Protein AF-A0A821JW38-F1 (afdb_monomer)

Nearest PDB structures (foldseek):
  6ljj-assembly1_A  TM=6.089E-01  e=8.474E-04  Sus scrofa
  3c3i-assembly2_B  TM=5.217E-01  e=2.765E-03  unclassified
  1f7q-assembly1_C  TM=6.799E-01  e=2.351E-02  Feline immunodeficiency virus
  1dun-assembly1_A  TM=6.092E-01  e=8.531E-03  Equine infectious anemia virus
  1f7r-assembly1_A  TM=5.919E-01  e=1.877E-02  Feline immunodeficiency virus

Mean predicted aligned error: 21.29 Å

pLDDT: mean 70.8, std 20.39, range [26.98, 95.06]

Foldseek 3Di:
DDDDDDPDDDPDPKDKWWKWAAAKDKAAEQDKDKGKIFTPDAWDQWWWWDFDVCCVPVVVKDFDTDIWTDHRRITIGIIGRNHNGIGIDHGGHGGTIIIDDPPPDPDPPPPPPDDDDDDDDDDDDPPDDDPQDDDDPVLLVVLCVVLVVDPDPVVSVVSSVVCSVVVVVVPPVDDPPPPPPPPPDDCPDPDDPPPDDPPDDDPVRVVVVVVVVVVCVVVVVDDDDDDPPDD

Radius of gyration: 31.87 Å; Cα contacts (8 Å, |Δi|>4): 254; chains: 1; bounding box: 82×89×58 Å

Solvent-accessible surface area (backbone atoms only — not comparable to full-atom values): 14843 Å² total; per-residue (Å²): 136,87,80,83,84,76,84,82,85,63,96,66,84,64,57,70,40,60,29,23,30,68,49,70,41,78,38,52,44,68,34,77,42,81,42,62,27,37,37,94,48,59,63,43,81,66,28,42,34,42,55,38,62,67,47,49,75,76,62,60,37,47,60,70,68,44,80,37,51,34,52,82,25,29,35,74,44,67,35,33,26,78,41,94,53,69,45,74,45,56,54,64,39,74,54,25,35,36,34,58,66,58,95,84,63,81,78,76,84,73,81,80,84,73,89,74,94,74,92,80,80,98,70,95,73,97,70,77,83,74,83,77,72,86,71,60,72,71,52,51,56,52,53,53,60,72,42,68,80,54,87,50,68,66,60,38,52,55,50,49,52,54,51,63,75,48,37,81,82,64,42,75,90,51,84,77,75,79,80,73,86,69,78,85,75,80,84,57,78,94,52,75,81,83,82,69,75,79,75,89,70,54,74,65,63,50,48,56,51,49,52,53,50,52,50,38,44,72,71,67,79,46,82,85,80,80,76,80,81,88,125

Secondary structure (DSSP, 8-state):
-PPP--------S--EEEEEESS-EEE-TT-EEEEEEEES-SEEEEEEEEE-HHHHHHS--B---EEEEEETTEEEEEEE--SSS-EEEPTT-EEEEEE---TT----------------------------PPPPHHHHHHHHHHHTT---HHHHHHHHHHHHHTGGGS-TTS--------------TTPPP--PPPP---HHHHHHHHHHHHHHHHTTS----------

Sequence (231 aa):
CGRIFIPYHKSIDSLTLDVKSINVIHIPPRESYTIQAKVELSSADTVYFSPVDRIQSEKSIVMSPSLLHINNYTTYLEVYNPHDHTYTLPMNTLLGRVTHIPYEMHSCLLFDTYRETLSLSPQHHIFNTIELKQTPSETSNTIDKLITHIKNVQEQQQLRLILQQHMKIFDISKITQANTHIQHTINTGDSLPISSRPYPRTIEQRRELQDEIQKMIQTTHVKIFTQKSDY

Structure (mmCIF, N/CA/C/O backbone):
data_AF-A0A821JW38-F1
#
_entry.id   AF-A0A821JW38-F1
#
loop_
_atom_site.group_PDB
_atom_site.id
_atom_site.type_symbol
_atom_site.label_atom_id
_atom_site.label_alt_id
_atom_site.label_comp_id
_atom_site.label_asym_id
_atom_site.label_entity_id
_atom_site.label_seq_id
_atom_site.pdbx_PDB_ins_code
_atom_site.Cartn_x
_atom_site.Cartn_y
_atom_site.Cartn_z
_atom_site.occupancy
_atom_site.B_iso_or_equiv
_atom_site.auth_seq_id
_atom_site.auth_comp_id
_atom_site.auth_asym_id
_atom_site.auth_atom_id
_atom_site.pdbx_PDB_model_num
ATOM 1 N N . CYS A 1 1 ? -10.533 -33.819 10.520 1.00 36.31 1 CYS A N 1
ATOM 2 C CA . CYS A 1 1 ? -9.278 -33.111 10.850 1.00 36.31 1 CYS A CA 1
ATOM 3 C C . CYS A 1 1 ? -9.573 -31.634 11.086 1.00 36.31 1 CYS A C 1
ATOM 5 O O . CYS A 1 1 ? -9.686 -30.888 10.122 1.00 36.31 1 CYS A O 1
ATOM 7 N N . GLY A 1 2 ? -9.784 -31.230 12.342 1.00 27.73 2 GLY A N 1
ATOM 8 C CA . GLY A 1 2 ? -10.052 -29.832 12.691 1.00 27.73 2 GLY A CA 1
ATOM 9 C C . GLY A 1 2 ? -8.757 -29.025 12.688 1.00 27.73 2 GLY A C 1
ATOM 10 O O . GLY A 1 2 ? -7.817 -29.379 13.395 1.00 27.73 2 GLY A O 1
ATOM 11 N N . ARG A 1 3 ? -8.687 -27.976 11.865 1.00 28.80 3 ARG A N 1
ATOM 12 C CA . ARG A 1 3 ? -7.587 -27.007 11.901 1.00 28.80 3 ARG A CA 1
ATOM 13 C C . ARG A 1 3 ? -7.921 -25.957 12.953 1.00 28.80 3 ARG A C 1
ATOM 15 O O . ARG A 1 3 ? -8.942 -25.285 12.859 1.00 28.80 3 ARG A O 1
ATOM 22 N N . ILE A 1 4 ? -7.072 -25.875 13.969 1.00 26.98 4 ILE A N 1
ATOM 23 C CA . ILE A 1 4 ? -7.152 -24.886 15.040 1.00 26.98 4 ILE A CA 1
ATOM 24 C C . ILE A 1 4 ? -6.769 -23.529 14.439 1.00 26.98 4 ILE A C 1
ATOM 26 O O . ILE A 1 4 ? -5.651 -23.361 13.956 1.00 26.98 4 ILE A O 1
ATOM 30 N N . PHE A 1 5 ? -7.700 -22.576 14.455 1.00 32.00 5 PHE A N 1
ATOM 31 C CA . PHE A 1 5 ? -7.397 -21.166 14.237 1.00 32.00 5 PHE A CA 1
ATOM 32 C C . PHE A 1 5 ? -6.791 -20.616 15.524 1.00 32.00 5 PHE A C 1
ATOM 34 O O . PHE A 1 5 ? -7.449 -20.595 16.562 1.00 32.00 5 PHE A O 1
ATOM 41 N N . ILE A 1 6 ? -5.531 -20.196 15.462 1.00 30.36 6 ILE A N 1
ATOM 42 C CA . ILE A 1 6 ? -4.906 -19.440 16.545 1.00 30.36 6 ILE A CA 1
ATOM 43 C C . ILE A 1 6 ? -5.151 -17.958 16.233 1.00 30.36 6 ILE A C 1
ATOM 45 O O . ILE A 1 6 ? -4.589 -17.467 15.252 1.00 30.36 6 ILE A O 1
ATOM 49 N N . PRO A 1 7 ? -5.970 -17.228 17.013 1.00 35.62 7 PRO A N 1
ATOM 50 C CA . PRO A 1 7 ? -6.034 -15.778 16.905 1.00 35.62 7 PRO A CA 1
ATOM 51 C C . PRO A 1 7 ? -4.698 -15.221 17.404 1.00 35.62 7 PRO A C 1
ATOM 53 O O . PRO A 1 7 ? -4.393 -15.253 18.597 1.00 35.62 7 PRO A O 1
ATOM 56 N N . TYR A 1 8 ? -3.848 -14.786 16.476 1.00 36.41 8 TYR A N 1
ATOM 57 C CA . TYR A 1 8 ? -2.532 -14.257 16.809 1.00 36.41 8 TYR A CA 1
ATOM 58 C C . TYR A 1 8 ? -2.670 -12.819 17.311 1.00 36.41 8 TYR A C 1
ATOM 60 O O . TYR A 1 8 ? -2.628 -11.866 16.541 1.00 36.41 8 TYR A O 1
ATOM 68 N N . HIS A 1 9 ? -2.843 -12.670 18.622 1.00 36.94 9 HIS A N 1
ATOM 69 C CA . HIS A 1 9 ? -2.737 -11.394 19.317 1.00 36.94 9 HIS A CA 1
ATOM 70 C C . HIS A 1 9 ? -1.309 -11.271 19.863 1.00 36.94 9 HIS A C 1
ATOM 72 O O . HIS A 1 9 ? -1.038 -11.566 21.025 1.00 36.94 9 HIS A O 1
ATOM 78 N N . LYS A 1 10 ? -0.361 -10.876 19.012 1.00 34.62 10 LYS A N 1
ATOM 79 C CA . LYS A 1 10 ? 0.872 -10.249 19.497 1.00 34.62 10 LYS A CA 1
ATOM 80 C C . LYS A 1 10 ? 0.853 -8.801 19.059 1.00 34.62 10 LYS A C 1
ATOM 82 O O . LYS A 1 10 ? 0.545 -8.510 17.909 1.00 34.62 10 LYS A O 1
ATOM 87 N N . SER A 1 11 ? 1.212 -7.924 19.984 1.00 40.31 11 SER A N 1
ATOM 88 C CA . SER A 1 11 ? 1.851 -6.649 19.685 1.00 40.31 11 SER A CA 1
ATOM 89 C C . SER A 1 11 ? 2.967 -6.905 18.665 1.00 40.31 11 SER A C 1
ATOM 91 O O . SER A 1 11 ? 4.037 -7.405 19.016 1.00 40.31 11 SER A O 1
ATOM 93 N N . ILE A 1 12 ? 2.662 -6.718 17.386 1.00 43.62 12 ILE A N 1
ATOM 94 C CA . ILE A 1 12 ? 3.594 -6.931 16.289 1.00 43.62 12 ILE A CA 1
ATOM 95 C C . ILE A 1 12 ? 4.167 -5.561 15.965 1.00 43.62 12 ILE A C 1
ATOM 97 O O . ILE A 1 12 ? 3.524 -4.738 15.315 1.00 43.62 12 ILE A O 1
ATOM 101 N N . ASP A 1 13 ? 5.403 -5.355 16.395 1.00 46.44 13 ASP A N 1
ATOM 102 C CA . ASP A 1 13 ? 6.325 -4.493 15.678 1.00 46.44 13 ASP A CA 1
ATOM 103 C C . ASP A 1 13 ? 6.435 -5.052 14.243 1.00 46.44 13 ASP A C 1
ATOM 105 O O . ASP A 1 13 ? 6.989 -6.127 14.017 1.00 46.44 13 ASP A O 1
ATOM 109 N N . SER A 1 14 ? 5.766 -4.390 13.294 1.00 57.75 14 SER A N 1
ATOM 110 C CA . SER A 1 14 ? 5.828 -4.572 11.831 1.00 57.75 14 SER A CA 1
ATOM 111 C C . SER A 1 14 ? 6.133 -5.995 11.306 1.00 57.75 14 SER A C 1
ATOM 113 O O . SER A 1 14 ? 7.272 -6.308 10.943 1.00 57.75 14 SER A O 1
ATOM 115 N N . LEU A 1 15 ? 5.116 -6.858 11.166 1.00 70.38 15 LEU A N 1
ATOM 116 C CA . LEU A 1 15 ? 5.265 -8.131 10.449 1.00 70.38 15 LEU A CA 1
ATOM 117 C C . LEU A 1 15 ? 5.570 -7.815 8.983 1.00 70.38 15 LEU A C 1
ATOM 119 O O . LEU A 1 15 ? 4.727 -7.261 8.275 1.00 70.38 15 LEU A O 1
ATOM 123 N N . THR A 1 16 ? 6.781 -8.163 8.557 1.00 82.44 16 THR A N 1
ATOM 124 C CA . THR A 1 16 ? 7.246 -8.012 7.180 1.00 82.44 16 THR A CA 1
ATOM 125 C C . THR A 1 16 ? 7.364 -9.398 6.559 1.00 82.44 16 THR A C 1
ATOM 127 O O . THR A 1 16 ? 8.120 -10.225 7.065 1.00 82.44 16 THR A O 1
ATOM 130 N N . LEU A 1 17 ? 6.620 -9.667 5.487 1.00 90.25 17 LEU A N 1
ATOM 131 C CA . LEU A 1 17 ? 6.609 -10.967 4.807 1.00 90.25 17 LEU A CA 1
ATOM 132 C C . LEU A 1 17 ? 7.088 -10.830 3.368 1.00 90.25 17 LEU A C 1
ATOM 134 O O . LEU A 1 17 ? 6.763 -9.862 2.685 1.00 90.25 17 LEU A O 1
ATOM 138 N N . ASP A 1 18 ? 7.827 -11.824 2.891 1.00 93.75 18 ASP A N 1
ATOM 139 C CA . ASP A 1 18 ? 8.319 -11.850 1.519 1.00 93.75 18 ASP A CA 1
ATOM 1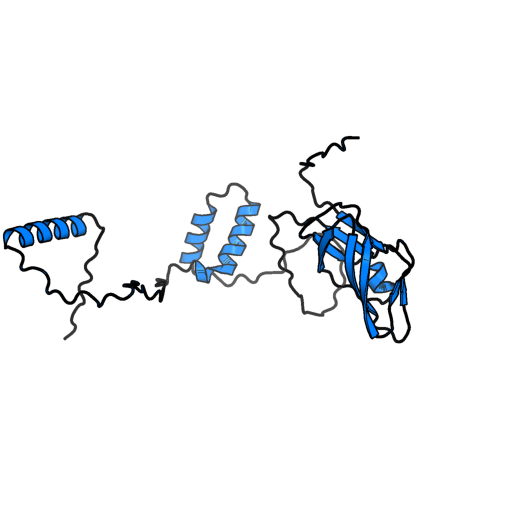40 C C . ASP A 1 18 ? 7.196 -12.147 0.514 1.00 93.75 18 ASP A C 1
ATOM 142 O O . ASP A 1 18 ? 6.335 -13.004 0.734 1.00 93.75 18 ASP A O 1
ATOM 146 N N . VAL A 1 19 ? 7.273 -11.489 -0.641 1.00 93.06 19 VAL A N 1
ATOM 147 C CA . VAL A 1 19 ? 6.418 -11.734 -1.805 1.00 93.06 19 VAL A CA 1
ATOM 148 C C . VAL A 1 19 ? 7.263 -12.319 -2.928 1.00 93.06 19 VAL A C 1
ATOM 150 O O . VAL A 1 19 ? 8.247 -11.707 -3.352 1.00 93.06 19 VAL A O 1
ATOM 153 N N . LYS A 1 20 ? 6.901 -13.508 -3.418 1.00 94.44 20 LYS A N 1
ATOM 154 C CA . LYS A 1 20 ? 7.702 -14.267 -4.397 1.00 94.44 20 LYS A CA 1
ATOM 155 C C . LYS A 1 20 ? 6.896 -14.633 -5.643 1.00 94.44 20 LYS A C 1
ATOM 157 O O . LYS A 1 20 ? 5.701 -14.902 -5.545 1.00 94.44 20 LYS A O 1
ATOM 162 N N . SER A 1 21 ? 7.538 -14.684 -6.810 1.00 92.75 21 SER A N 1
ATOM 163 C CA . SER A 1 21 ? 6.892 -15.154 -8.045 1.00 92.75 21 SER A CA 1
ATOM 164 C C . SER A 1 21 ? 6.520 -16.639 -7.955 1.00 92.75 21 SER A C 1
ATOM 166 O O . SER A 1 21 ? 7.302 -17.459 -7.471 1.00 92.75 21 SER A O 1
ATOM 168 N N . ILE A 1 22 ? 5.324 -16.992 -8.437 1.00 92.44 22 ILE A N 1
ATOM 169 C CA . ILE A 1 22 ? 4.839 -18.385 -8.435 1.00 92.44 22 ILE A CA 1
ATOM 170 C C . ILE A 1 22 ? 5.414 -19.174 -9.608 1.00 92.44 22 ILE A C 1
ATOM 172 O O . ILE A 1 22 ? 5.749 -20.341 -9.452 1.00 92.44 22 ILE A O 1
ATOM 176 N N . ASN A 1 23 ? 5.543 -18.534 -10.768 1.00 92.00 23 ASN A N 1
ATOM 177 C CA . ASN A 1 23 ? 5.972 -19.159 -12.013 1.00 92.00 23 ASN A CA 1
ATOM 178 C C . ASN A 1 23 ? 7.140 -18.385 -12.625 1.00 92.00 23 ASN A C 1
ATOM 180 O O . ASN A 1 23 ? 7.484 -17.288 -12.176 1.00 92.00 23 ASN A O 1
ATOM 184 N N . VAL A 1 24 ? 7.730 -18.959 -13.673 1.00 93.12 24 V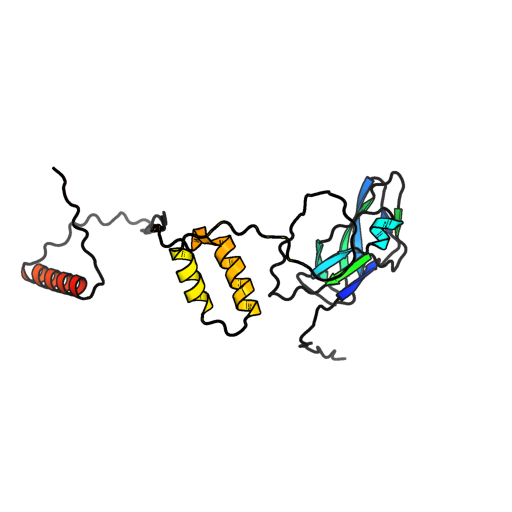AL A N 1
ATOM 185 C CA . VAL A 1 24 ? 8.556 -18.190 -14.606 1.00 93.12 24 VAL A CA 1
ATOM 186 C C . VAL A 1 24 ? 7.640 -17.227 -15.357 1.00 93.12 24 VAL A C 1
ATOM 188 O O . VAL A 1 24 ? 6.594 -17.636 -15.857 1.00 93.12 24 VAL A O 1
ATOM 191 N N . ILE A 1 25 ? 8.007 -15.949 -15.392 1.00 92.31 25 ILE A N 1
ATOM 192 C CA . ILE A 1 25 ? 7.183 -14.885 -15.971 1.00 92.31 25 ILE A CA 1
ATOM 193 C C . ILE A 1 25 ? 7.979 -14.199 -17.066 1.00 92.31 25 ILE A C 1
ATOM 195 O O . ILE A 1 25 ? 9.123 -13.804 -16.844 1.00 92.31 25 ILE A O 1
ATOM 199 N N . HIS A 1 26 ? 7.350 -14.022 -18.222 1.00 93.44 26 HIS A N 1
ATOM 200 C CA . HIS A 1 26 ? 7.902 -13.283 -19.348 1.00 93.44 26 HIS A CA 1
ATOM 201 C C . HIS A 1 26 ? 7.151 -11.962 -19.470 1.00 93.44 26 HIS A C 1
ATOM 203 O O . HIS A 1 26 ? 5.948 -11.957 -19.712 1.00 93.44 26 HIS A O 1
ATOM 209 N N . ILE A 1 27 ? 7.859 -10.855 -19.269 1.00 93.12 27 ILE A N 1
ATOM 210 C CA . ILE A 1 27 ? 7.309 -9.505 -19.335 1.00 93.12 27 ILE A CA 1
ATOM 211 C C . ILE A 1 27 ? 7.693 -8.922 -20.699 1.00 93.12 27 ILE A C 1
ATOM 213 O O . ILE A 1 27 ? 8.893 -8.739 -20.949 1.00 93.12 27 ILE A O 1
ATOM 217 N N . PRO A 1 28 ? 6.723 -8.660 -21.593 1.00 94.31 28 PRO A N 1
ATOM 218 C CA . PRO A 1 28 ? 6.997 -8.118 -22.920 1.00 94.31 28 PRO A CA 1
ATOM 219 C C . PRO A 1 28 ? 7.709 -6.758 -22.857 1.00 94.31 28 PRO A C 1
ATOM 221 O O . PRO A 1 28 ? 7.679 -6.089 -21.823 1.00 94.31 28 PRO A O 1
ATOM 224 N N . PRO A 1 29 ? 8.402 -6.347 -23.929 1.00 94.69 29 PRO A N 1
ATOM 225 C CA . PRO A 1 29 ? 9.061 -5.048 -23.980 1.00 94.69 29 PRO A CA 1
ATOM 226 C C . PRO A 1 29 ? 8.051 -3.897 -23.972 1.00 94.69 29 PRO A C 1
ATOM 228 O O . PRO A 1 29 ? 7.050 -3.956 -24.679 1.00 94.69 29 PRO A O 1
ATOM 231 N N . ARG A 1 30 ? 8.349 -2.828 -23.224 1.00 93.31 30 ARG A N 1
ATOM 232 C CA . ARG A 1 30 ? 7.535 -1.598 -23.119 1.00 93.31 30 ARG A CA 1
ATOM 233 C C . ARG A 1 30 ? 6.079 -1.813 -22.692 1.00 93.31 30 ARG A C 1
ATOM 235 O O . ARG A 1 30 ? 5.215 -1.005 -23.028 1.00 93.31 30 ARG A O 1
ATOM 242 N N . GLU A 1 31 ? 5.803 -2.869 -21.934 1.00 92.69 31 GLU A N 1
ATOM 243 C CA . GLU A 1 31 ? 4.452 -3.210 -21.483 1.00 92.69 31 GLU A CA 1
ATOM 244 C C . GLU A 1 31 ? 4.375 -3.410 -19.966 1.00 92.69 31 GLU A C 1
ATOM 246 O O . GLU A 1 31 ? 5.344 -3.812 -19.308 1.00 92.69 31 GLU A O 1
ATOM 251 N N . SER A 1 32 ? 3.189 -3.126 -19.420 1.00 92.38 32 SER A N 1
ATOM 252 C CA . SER A 1 32 ? 2.794 -3.526 -18.069 1.00 92.38 32 SER A CA 1
ATOM 253 C C . SER A 1 32 ? 2.258 -4.954 -18.082 1.00 92.38 32 SER A C 1
ATOM 255 O O . SER A 1 32 ? 1.498 -5.339 -18.969 1.00 92.38 32 SER A O 1
ATOM 257 N N . TYR A 1 33 ? 2.608 -5.732 -17.064 1.00 92.50 33 TYR A N 1
ATOM 258 C CA . TYR A 1 33 ? 2.173 -7.111 -16.899 1.00 92.50 33 TYR A CA 1
ATOM 259 C C . TYR A 1 33 ? 1.749 -7.381 -15.457 1.00 92.50 33 TYR A C 1
ATOM 261 O O . TYR A 1 33 ? 2.441 -7.010 -14.505 1.00 92.50 33 TYR A O 1
ATOM 269 N N . THR A 1 34 ? 0.615 -8.063 -15.288 1.00 94.25 34 THR A N 1
ATOM 270 C CA . THR A 1 34 ? 0.110 -8.455 -13.970 1.00 94.25 34 THR A CA 1
ATOM 271 C C . THR A 1 34 ? 0.675 -9.811 -13.561 1.00 94.25 34 THR A C 1
ATOM 273 O O . THR A 1 34 ? 0.433 -10.833 -14.199 1.00 94.25 34 THR A O 1
ATOM 276 N N . ILE A 1 35 ? 1.411 -9.829 -12.455 1.00 92.69 35 ILE A N 1
ATOM 277 C CA . ILE A 1 35 ? 2.055 -11.011 -11.897 1.00 92.69 35 ILE A CA 1
ATOM 278 C C . ILE A 1 35 ? 1.237 -11.547 -10.732 1.00 92.69 35 ILE A C 1
ATOM 280 O O . ILE A 1 35 ? 0.967 -10.823 -9.777 1.00 92.69 35 ILE A O 1
ATOM 284 N N . GLN A 1 36 ? 0.935 -12.844 -10.759 1.00 95.00 36 GLN A N 1
ATOM 285 C CA . GLN A 1 36 ? 0.470 -13.550 -9.572 1.00 95.00 36 GLN A CA 1
ATOM 286 C C . GLN A 1 36 ? 1.667 -13.942 -8.693 1.00 95.00 36 GLN A C 1
ATOM 288 O O . GLN A 1 36 ? 2.596 -14.628 -9.136 1.00 95.00 36 GLN A O 1
ATOM 293 N N . ALA A 1 37 ? 1.640 -13.513 -7.436 1.00 94.75 37 ALA A N 1
ATOM 294 C CA . ALA A 1 37 ? 2.704 -13.732 -6.472 1.00 94.75 37 ALA A CA 1
ATOM 295 C C . ALA A 1 37 ? 2.194 -14.445 -5.217 1.00 94.75 37 ALA A C 1
ATOM 297 O O . ALA A 1 37 ? 1.032 -14.316 -4.832 1.00 94.75 37 ALA A O 1
ATOM 298 N N . LYS A 1 38 ? 3.087 -15.205 -4.582 1.00 95.06 38 LYS A N 1
ATOM 299 C CA . LYS A 1 38 ? 2.841 -15.935 -3.340 1.00 95.06 38 LYS A CA 1
ATOM 300 C C . LYS A 1 38 ? 3.308 -15.119 -2.144 1.00 95.06 38 LYS A C 1
ATOM 302 O O . LYS A 1 38 ? 4.401 -14.551 -2.174 1.00 95.06 38 LYS A O 1
ATOM 307 N N . VAL A 1 39 ? 2.508 -15.147 -1.084 1.00 92.44 39 VAL A N 1
ATOM 308 C CA . VAL A 1 39 ? 2.797 -14.525 0.212 1.00 92.44 39 VAL A CA 1
ATOM 309 C C . VAL A 1 39 ? 2.552 -15.545 1.321 1.00 92.44 39 VAL A C 1
ATOM 311 O O . VAL A 1 39 ? 1.648 -16.370 1.229 1.00 92.44 39 VAL A O 1
ATOM 314 N N . GLU A 1 40 ? 3.331 -15.494 2.399 1.00 88.56 40 GLU A N 1
ATOM 315 C CA . GLU A 1 40 ? 3.163 -16.366 3.579 1.00 88.56 40 GLU A CA 1
ATOM 316 C C . GLU A 1 40 ? 2.008 -15.932 4.507 1.00 88.56 40 GLU A C 1
ATOM 318 O O . GLU A 1 40 ? 1.934 -16.338 5.664 1.00 88.56 40 GLU A O 1
ATOM 323 N N . LEU A 1 41 ? 1.078 -15.125 3.994 1.00 85.81 41 LEU A N 1
ATOM 324 C CA . LEU A 1 41 ? -0.107 -14.643 4.697 1.00 85.81 41 LEU A CA 1
ATOM 325 C C . LEU A 1 41 ? -1.357 -15.240 4.052 1.00 85.81 41 LEU A C 1
ATOM 327 O O . LEU A 1 41 ? -1.518 -15.140 2.841 1.00 85.81 41 LEU A O 1
ATOM 331 N N . SER A 1 42 ? -2.245 -15.852 4.838 1.00 82.56 42 SER A N 1
ATOM 332 C CA . SER A 1 42 ? -3.427 -16.538 4.293 1.00 82.56 42 SER A CA 1
ATOM 333 C C . SER A 1 42 ? -4.400 -15.583 3.609 1.00 82.56 42 SER A C 1
ATOM 335 O O . SER A 1 42 ? -4.890 -15.886 2.523 1.00 82.56 42 SER A O 1
ATOM 337 N N . SER A 1 43 ? -4.672 -14.444 4.242 1.00 82.38 43 SER A N 1
ATOM 338 C CA . SER A 1 43 ? -5.630 -13.444 3.776 1.00 82.38 43 SER A CA 1
ATOM 339 C C . SER A 1 43 ? -5.403 -12.112 4.489 1.00 82.38 43 SER A C 1
ATOM 341 O O . SER A 1 43 ? -5.155 -12.115 5.696 1.00 82.38 43 SER A O 1
ATOM 343 N N . ALA A 1 44 ? -5.523 -10.998 3.771 1.00 83.12 44 ALA A N 1
ATOM 344 C CA . ALA A 1 44 ? -5.541 -9.652 4.339 1.00 83.12 44 ALA A CA 1
ATOM 345 C C . ALA A 1 44 ? -6.190 -8.661 3.369 1.00 83.12 44 ALA A C 1
ATOM 347 O O . ALA A 1 44 ? -5.922 -8.712 2.168 1.00 83.12 44 ALA A O 1
ATOM 348 N N . ASP A 1 45 ? -6.999 -7.743 3.902 1.00 80.06 45 ASP A N 1
ATOM 349 C CA . ASP A 1 45 ? -7.752 -6.793 3.081 1.00 80.06 45 ASP A CA 1
ATOM 350 C C . ASP A 1 45 ? -6.854 -5.734 2.444 1.00 80.06 45 ASP A C 1
ATOM 352 O O . ASP A 1 45 ? -6.933 -5.524 1.234 1.00 80.06 45 ASP A O 1
ATOM 356 N N . THR A 1 46 ? -5.966 -5.139 3.245 1.00 83.38 46 THR A N 1
ATOM 357 C CA . THR A 1 46 ? -5.045 -4.085 2.816 1.00 83.38 46 THR A CA 1
ATOM 358 C C . THR A 1 46 ? -3.685 -4.293 3.471 1.00 83.38 46 THR A C 1
ATOM 360 O O . THR A 1 46 ? -3.555 -4.209 4.691 1.00 83.38 46 THR A O 1
ATOM 363 N N . VAL A 1 47 ? -2.653 -4.533 2.665 1.00 86.19 47 VAL A N 1
ATOM 364 C CA . VAL A 1 47 ? -1.251 -4.547 3.110 1.00 86.19 47 VAL A CA 1
ATOM 365 C C . VAL A 1 47 ? -0.413 -3.624 2.242 1.00 86.19 47 VAL A C 1
ATOM 367 O O . VAL A 1 47 ? -0.698 -3.459 1.058 1.00 86.19 47 VAL A O 1
ATOM 370 N N . TYR A 1 48 ? 0.635 -3.033 2.808 1.00 89.50 48 TYR A N 1
ATOM 371 C CA . TYR A 1 48 ? 1.564 -2.226 2.025 1.00 89.50 48 TYR A CA 1
ATOM 372 C C . TYR A 1 48 ? 2.645 -3.102 1.427 1.00 89.50 48 TYR A C 1
ATOM 374 O O . TYR A 1 48 ? 3.299 -3.853 2.143 1.00 89.50 48 TYR A O 1
ATOM 382 N N . PHE A 1 49 ? 2.850 -2.990 0.125 1.00 91.31 49 PHE A N 1
ATOM 383 C CA . PHE A 1 49 ? 3.912 -3.661 -0.596 1.00 91.31 49 PHE A CA 1
ATOM 384 C C . PHE A 1 49 ? 5.042 -2.696 -0.922 1.00 91.31 49 PHE A C 1
ATOM 386 O O . PHE A 1 49 ? 4.823 -1.633 -1.500 1.00 91.31 49 PHE A O 1
ATOM 393 N N . SER A 1 50 ? 6.263 -3.123 -0.611 1.00 91.12 50 SER A N 1
ATOM 394 C CA . SER A 1 50 ? 7.499 -2.465 -1.015 1.00 91.12 50 SER A CA 1
ATOM 395 C C . SER A 1 50 ? 8.302 -3.392 -1.932 1.00 91.12 50 SER A C 1
ATOM 397 O O . SER A 1 50 ? 8.678 -4.486 -1.496 1.00 91.12 50 SER A O 1
ATOM 399 N N . PRO A 1 51 ? 8.615 -2.982 -3.171 1.00 91.00 51 PRO A N 1
ATOM 400 C CA . PRO A 1 51 ? 9.522 -3.712 -4.053 1.00 91.00 51 PRO A CA 1
ATOM 401 C C . PRO A 1 51 ? 10.918 -3.882 -3.436 1.00 91.00 51 PRO A C 1
ATOM 403 O O . PRO A 1 51 ? 11.341 -3.065 -2.620 1.00 91.00 51 PRO A O 1
ATOM 406 N N . VAL A 1 52 ? 11.654 -4.926 -3.833 1.00 87.69 52 VAL A N 1
ATOM 407 C CA . VAL A 1 52 ? 13.072 -5.063 -3.452 1.00 87.69 52 VAL A CA 1
ATOM 408 C C . VAL A 1 52 ? 13.956 -4.246 -4.393 1.00 87.69 52 VAL A C 1
ATOM 410 O O . VAL A 1 52 ? 13.952 -4.480 -5.603 1.00 87.69 52 VAL A O 1
ATOM 413 N N . ASP A 1 53 ? 14.800 -3.383 -3.822 1.00 75.19 53 ASP A N 1
ATOM 414 C CA . ASP A 1 53 ? 15.704 -2.492 -4.565 1.00 75.19 53 ASP A CA 1
ATOM 415 C C . ASP A 1 53 ? 16.565 -3.226 -5.594 1.00 75.19 53 ASP A C 1
ATOM 417 O O . ASP A 1 53 ? 16.745 -2.738 -6.701 1.00 75.19 53 ASP A O 1
ATOM 421 N N . ARG A 1 54 ? 17.048 -4.438 -5.279 1.00 67.19 54 ARG A N 1
ATOM 422 C CA . ARG A 1 54 ? 17.878 -5.239 -6.200 1.00 67.19 54 ARG A CA 1
ATOM 423 C C . ARG A 1 54 ? 17.185 -5.545 -7.526 1.00 67.19 54 ARG A C 1
ATOM 425 O O . ARG A 1 54 ? 17.850 -5.672 -8.546 1.00 67.19 54 ARG A O 1
ATOM 432 N N . ILE A 1 55 ? 15.859 -5.683 -7.537 1.00 63.12 55 ILE A N 1
ATOM 433 C CA . ILE A 1 55 ? 15.128 -5.895 -8.791 1.00 63.12 55 ILE A CA 1
ATOM 434 C C . ILE A 1 55 ? 15.018 -4.592 -9.587 1.00 63.12 55 ILE A C 1
ATOM 436 O O . ILE A 1 55 ? 15.123 -4.607 -10.811 1.00 63.12 55 ILE A O 1
ATOM 440 N N . GLN A 1 56 ? 14.861 -3.462 -8.910 1.00 63.06 56 GLN A N 1
ATOM 441 C CA . GLN A 1 56 ? 14.760 -2.173 -9.584 1.00 63.06 56 GLN A CA 1
ATOM 442 C C . GLN A 1 56 ? 16.121 -1.685 -10.102 1.00 63.06 56 GLN A C 1
ATOM 444 O O . GLN A 1 56 ? 16.195 -1.139 -11.199 1.00 63.06 56 GLN A O 1
ATOM 449 N N . SER A 1 57 ? 17.204 -1.916 -9.353 1.00 59.91 57 SER A N 1
ATOM 450 C CA . SER A 1 57 ? 18.538 -1.394 -9.666 1.00 59.91 57 SER A CA 1
ATOM 451 C C . SER A 1 57 ? 19.363 -2.294 -10.588 1.00 59.91 57 SER A C 1
ATOM 453 O O . SER A 1 57 ? 20.055 -1.778 -11.461 1.00 59.91 57 SER A O 1
ATOM 455 N N . GLU A 1 58 ? 19.285 -3.623 -10.449 1.00 62.28 58 GLU A N 1
ATOM 456 C CA . GLU A 1 58 ? 20.071 -4.555 -11.280 1.00 62.28 58 GLU A CA 1
ATOM 457 C C . GLU A 1 58 ? 19.271 -5.115 -12.463 1.00 62.28 58 GLU A C 1
ATOM 459 O O . GLU A 1 58 ? 19.846 -5.469 -13.491 1.00 62.28 58 GLU A O 1
ATOM 464 N N . LYS A 1 59 ? 17.943 -5.223 -12.331 1.00 63.44 59 LYS A N 1
ATOM 465 C CA . LYS A 1 59 ? 17.092 -5.997 -13.255 1.00 63.44 59 LYS A CA 1
ATOM 466 C C . LYS A 1 59 ? 16.160 -5.152 -14.113 1.00 63.44 59 LYS A C 1
ATOM 468 O O . LYS A 1 59 ? 15.456 -5.699 -14.954 1.00 63.44 59 LYS A O 1
ATOM 473 N N . SER A 1 60 ? 16.221 -3.830 -13.958 1.00 75.25 60 SER A N 1
ATOM 474 C CA . SER A 1 60 ? 15.601 -2.842 -14.844 1.00 75.25 60 SER A CA 1
ATOM 475 C C . SER A 1 60 ? 14.091 -2.963 -15.074 1.00 75.25 60 SER A C 1
ATOM 477 O O . SER A 1 60 ? 13.571 -2.312 -15.970 1.00 75.25 60 SER A O 1
ATOM 479 N N . ILE A 1 61 ? 13.375 -3.769 -14.294 1.00 87.06 61 ILE A N 1
ATOM 480 C CA . ILE A 1 61 ? 11.913 -3.774 -14.293 1.00 87.06 61 ILE A CA 1
ATOM 481 C C . ILE A 1 61 ? 11.415 -2.843 -13.196 1.00 87.06 61 ILE A C 1
ATOM 483 O O . ILE A 1 61 ? 12.004 -2.745 -12.117 1.00 87.06 61 ILE A O 1
ATOM 487 N N . VAL A 1 62 ? 10.320 -2.152 -13.478 1.00 88.69 62 VAL A N 1
ATOM 488 C CA . VAL A 1 62 ? 9.746 -1.157 -12.580 1.00 88.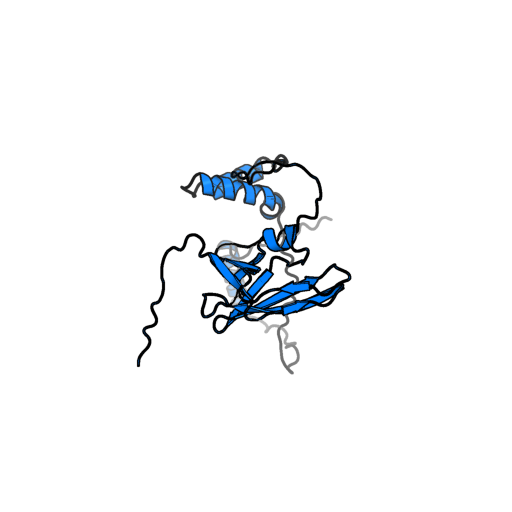69 62 VAL A CA 1
ATOM 489 C C . VAL A 1 62 ? 8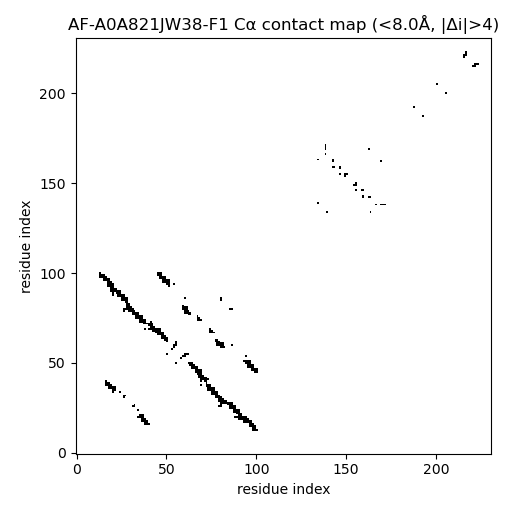.547 -1.769 -11.875 1.00 88.69 62 VAL A C 1
ATOM 491 O O . VAL A 1 62 ? 7.629 -2.288 -12.503 1.00 88.69 62 VAL A O 1
ATOM 494 N N . MET A 1 63 ? 8.564 -1.692 -10.551 1.00 90.06 63 MET A N 1
ATOM 495 C CA . MET A 1 63 ? 7.439 -2.034 -9.687 1.00 90.06 63 MET A CA 1
ATOM 496 C C . MET A 1 63 ? 7.214 -0.860 -8.755 1.00 90.06 63 MET A C 1
ATOM 498 O O . MET A 1 63 ? 8.179 -0.362 -8.177 1.00 90.06 63 MET A O 1
ATOM 502 N N . SER A 1 64 ? 5.973 -0.418 -8.602 1.00 85.94 64 SER A N 1
ATOM 503 C CA . SER A 1 64 ? 5.630 0.640 -7.659 1.00 85.94 64 SER A CA 1
ATOM 504 C C . SER A 1 64 ? 5.273 0.050 -6.291 1.00 85.94 64 SER A C 1
ATOM 506 O O . SER A 1 64 ? 4.651 -1.018 -6.206 1.00 85.94 64 SER A O 1
ATOM 508 N N . PRO A 1 65 ? 5.635 0.738 -5.195 1.00 88.88 65 PRO A N 1
ATOM 509 C CA . PRO A 1 65 ? 4.996 0.492 -3.915 1.00 88.88 65 PRO A CA 1
ATOM 510 C C . PRO A 1 65 ? 3.483 0.664 -4.049 1.00 88.88 65 PRO A C 1
ATOM 512 O O . PRO A 1 65 ? 3.009 1.586 -4.715 1.00 88.88 65 PRO A O 1
ATOM 515 N N . SER A 1 66 ? 2.723 -0.251 -3.462 1.00 88.81 66 SER A N 1
ATOM 516 C CA . SER A 1 66 ? 1.275 -0.325 -3.670 1.00 88.81 66 SER A CA 1
ATOM 517 C C . SER A 1 66 ? 0.567 -0.961 -2.481 1.00 88.81 66 SER A C 1
ATOM 519 O O . SER A 1 66 ? 1.175 -1.653 -1.667 1.00 88.81 66 SER A O 1
ATOM 521 N N . LEU A 1 67 ? -0.733 -0.699 -2.363 1.00 89.88 67 LEU A N 1
ATOM 522 C CA . LEU A 1 67 ? -1.595 -1.412 -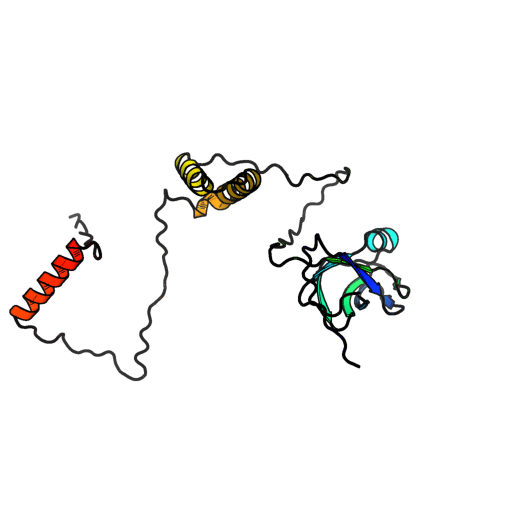1.428 1.00 89.88 67 LEU A CA 1
ATOM 523 C C . LEU A 1 67 ? -2.129 -2.665 -2.113 1.00 89.88 67 LEU A C 1
ATOM 525 O O . LEU A 1 67 ? -2.665 -2.584 -3.217 1.00 89.88 67 LEU A O 1
ATOM 529 N N . LEU A 1 68 ? -1.979 -3.811 -1.458 1.00 89.75 68 LEU A N 1
ATOM 530 C CA . LEU A 1 68 ? -2.371 -5.104 -2.001 1.00 89.75 68 LEU A CA 1
ATOM 531 C C . LEU A 1 68 ? -3.455 -5.758 -1.160 1.00 89.75 68 LEU A C 1
ATOM 533 O O . LEU A 1 68 ? -3.493 -5.616 0.063 1.00 89.75 68 LEU A O 1
ATOM 537 N N . HIS A 1 69 ? -4.269 -6.547 -1.849 1.00 89.69 69 HIS A N 1
ATOM 538 C CA . HIS A 1 69 ? -5.203 -7.480 -1.251 1.00 89.69 69 HIS A CA 1
ATOM 539 C C . HIS A 1 69 ? -4.630 -8.895 -1.349 1.00 89.69 69 HIS A C 1
ATOM 541 O O . HIS A 1 69 ? -4.264 -9.345 -2.438 1.00 89.69 69 HIS A O 1
ATOM 547 N N . ILE A 1 70 ? -4.562 -9.604 -0.223 1.00 89.38 70 ILE A N 1
ATOM 548 C CA . ILE A 1 70 ? -4.068 -10.981 -0.175 1.00 89.38 70 ILE A CA 1
ATOM 549 C C . ILE A 1 70 ? -5.247 -11.919 0.030 1.00 89.38 70 ILE A C 1
ATOM 551 O O . ILE A 1 70 ? -5.983 -11.803 1.008 1.00 89.38 70 ILE A O 1
ATOM 555 N N . ASN A 1 71 ? -5.366 -12.908 -0.850 1.00 90.56 71 ASN A N 1
ATOM 556 C CA . ASN A 1 71 ? -6.365 -13.960 -0.752 1.00 90.56 71 ASN A CA 1
ATOM 557 C C . ASN A 1 71 ? -5.725 -15.320 -1.047 1.00 90.56 71 ASN A C 1
ATOM 559 O O . ASN A 1 71 ? -5.001 -15.480 -2.032 1.00 90.56 71 ASN A O 1
ATOM 563 N N . ASN A 1 72 ? -5.987 -16.307 -0.191 1.00 92.06 72 ASN A N 1
ATOM 564 C CA . ASN A 1 72 ? -5.477 -17.672 -0.309 1.00 92.06 72 ASN A CA 1
ATOM 565 C C . ASN A 1 72 ? -3.960 -17.740 -0.557 1.00 92.06 72 ASN A C 1
ATOM 567 O O . ASN A 1 72 ? -3.509 -18.468 -1.440 1.00 92.06 72 ASN A O 1
ATOM 571 N N . TYR A 1 73 ? -3.166 -16.992 0.217 1.00 92.00 73 TYR A N 1
ATOM 572 C CA . TYR A 1 73 ? -1.699 -16.926 0.073 1.00 92.00 73 TYR A CA 1
ATOM 573 C C . TYR A 1 73 ? -1.204 -16.342 -1.259 1.00 92.00 73 TYR A C 1
ATOM 575 O O . TYR A 1 73 ? -0.031 -16.501 -1.608 1.00 92.00 73 TYR A O 1
ATOM 583 N N . THR A 1 74 ? -2.078 -15.663 -2.008 1.00 93.19 74 THR A N 1
ATOM 584 C CA . THR A 1 74 ? -1.759 -15.070 -3.310 1.00 93.19 74 THR A CA 1
ATOM 585 C C . THR A 1 74 ? -2.153 -13.600 -3.393 1.00 93.19 74 THR A C 1
ATOM 587 O O . THR A 1 74 ? -3.096 -13.156 -2.740 1.00 93.19 74 THR A O 1
ATOM 590 N N . THR A 1 75 ? -1.415 -12.851 -4.207 1.00 94.31 75 THR A N 1
ATOM 591 C CA . THR A 1 75 ? -1.687 -11.452 -4.554 1.00 94.31 75 THR A CA 1
ATOM 592 C C . THR A 1 75 ? -1.340 -11.205 -6.017 1.00 94.31 75 THR A C 1
ATOM 594 O O . THR A 1 75 ? -0.608 -11.988 -6.627 1.00 94.31 75 THR A O 1
ATOM 597 N N . TYR A 1 76 ? -1.832 -10.099 -6.566 1.00 94.38 76 TYR A N 1
ATOM 598 C CA . TYR A 1 76 ? -1.476 -9.624 -7.896 1.00 94.38 76 TYR A CA 1
ATOM 599 C C . TYR A 1 76 ? -0.642 -8.350 -7.796 1.00 94.38 76 TYR A C 1
ATOM 601 O O . TYR A 1 76 ? -0.894 -7.509 -6.937 1.00 94.38 76 TYR A O 1
ATOM 609 N N . LEU A 1 77 ? 0.370 -8.239 -8.648 1.00 93.31 77 LEU A N 1
ATOM 610 C CA . LEU A 1 77 ? 1.300 -7.115 -8.718 1.00 93.31 77 LEU A CA 1
ATOM 611 C C . LEU A 1 77 ? 1.366 -6.611 -10.152 1.00 93.31 77 LEU A C 1
ATOM 613 O O . LEU A 1 77 ? 1.410 -7.421 -11.075 1.00 93.31 77 LEU A O 1
ATOM 617 N N . GLU A 1 78 ? 1.433 -5.300 -10.344 1.00 93.19 78 GLU A N 1
ATOM 618 C CA . GLU A 1 78 ? 1.736 -4.721 -11.650 1.00 93.19 78 GLU A CA 1
ATOM 619 C C . GLU A 1 78 ? 3.239 -4.474 -11.778 1.00 93.19 78 GLU A C 1
ATOM 621 O O . GLU A 1 78 ? 3.880 -3.921 -10.880 1.00 93.19 78 GLU A O 1
ATOM 626 N N . VAL A 1 79 ? 3.802 -4.909 -12.901 1.00 92.56 79 VAL A N 1
ATOM 627 C CA . VAL A 1 79 ? 5.211 -4.715 -13.232 1.00 92.56 79 VAL A CA 1
ATOM 628 C C . VAL A 1 79 ? 5.310 -4.149 -14.631 1.00 92.56 79 VAL A C 1
ATOM 630 O O . VAL A 1 79 ? 4.679 -4.664 -15.546 1.00 92.56 79 VAL A O 1
ATOM 633 N N . TYR A 1 80 ? 6.140 -3.131 -14.807 1.00 92.69 80 TYR A N 1
ATOM 634 C CA . TYR A 1 80 ? 6.417 -2.535 -16.103 1.00 92.69 80 TYR A CA 1
ATOM 635 C C . TYR A 1 80 ? 7.832 -2.879 -16.561 1.00 92.69 80 TYR A C 1
ATOM 637 O O . TYR A 1 80 ? 8.796 -2.749 -15.799 1.00 92.69 80 TYR A O 1
ATOM 645 N N . ASN A 1 81 ? 7.964 -3.299 -17.817 1.00 93.19 81 ASN A N 1
ATOM 646 C CA . ASN A 1 81 ? 9.259 -3.497 -18.452 1.00 93.19 81 ASN A CA 1
ATOM 647 C C . ASN A 1 81 ? 9.593 -2.294 -19.353 1.00 93.19 81 ASN A C 1
ATOM 649 O O . ASN A 1 81 ? 9.033 -2.182 -20.441 1.00 93.19 81 ASN A O 1
ATOM 653 N N . PRO A 1 82 ? 10.518 -1.404 -18.950 1.00 90.69 82 PRO A N 1
ATOM 654 C CA . PRO A 1 82 ? 10.918 -0.251 -19.754 1.00 90.69 82 PRO A CA 1
ATOM 655 C C . PRO A 1 82 ? 11.793 -0.609 -20.963 1.00 90.69 82 PRO A C 1
ATOM 657 O O . PRO A 1 82 ? 12.088 0.275 -21.767 1.00 90.69 82 PRO A O 1
ATOM 660 N N . HIS A 1 83 ? 12.233 -1.861 -21.095 1.00 90.31 83 HIS A N 1
ATOM 661 C CA . HIS A 1 83 ? 13.212 -2.258 -22.102 1.00 90.31 83 HIS A CA 1
ATOM 662 C C . HIS A 1 83 ? 12.595 -2.675 -23.429 1.00 90.31 83 HIS A C 1
ATOM 664 O O . HIS A 1 83 ? 11.434 -3.061 -23.514 1.00 90.31 83 HIS A O 1
ATOM 670 N N . ASP A 1 84 ? 13.439 -2.679 -24.461 1.00 92.56 84 ASP A N 1
ATOM 671 C CA . ASP A 1 84 ? 13.099 -3.100 -25.827 1.00 92.56 84 ASP A CA 1
ATOM 672 C C . ASP A 1 84 ? 13.160 -4.623 -26.040 1.00 92.56 84 ASP A C 1
ATOM 674 O O . ASP A 1 84 ? 12.940 -5.114 -27.145 1.00 92.56 84 ASP A O 1
ATOM 678 N N . HIS A 1 85 ? 13.452 -5.393 -24.990 1.00 91.81 85 HIS A N 1
ATOM 679 C CA . HIS A 1 85 ? 13.474 -6.854 -25.023 1.00 91.81 85 HIS A CA 1
ATOM 680 C C . HIS A 1 85 ? 12.601 -7.450 -23.916 1.00 91.81 85 HIS A C 1
ATOM 682 O O . HIS A 1 85 ? 12.344 -6.821 -22.891 1.00 91.81 85 HIS A O 1
ATOM 688 N N . THR A 1 86 ? 12.150 -8.689 -24.127 1.00 92.31 86 THR A N 1
ATOM 689 C CA . THR A 1 86 ? 11.371 -9.426 -23.122 1.00 92.31 86 THR A CA 1
ATOM 690 C C . THR A 1 86 ? 12.240 -9.709 -21.903 1.00 92.31 86 THR A C 1
ATOM 692 O O . THR A 1 86 ? 13.326 -10.278 -22.029 1.00 92.31 86 THR A O 1
ATOM 695 N N . TYR A 1 87 ? 11.740 -9.363 -20.722 1.00 91.00 87 TYR A N 1
ATOM 696 C CA . TYR A 1 87 ? 12.403 -9.661 -19.462 1.00 91.00 87 TYR A CA 1
ATOM 697 C C . TYR A 1 87 ? 11.823 -10.935 -18.843 1.00 91.00 87 TYR A C 1
ATOM 699 O O . TYR A 1 87 ? 10.607 -11.091 -18.758 1.00 91.00 87 TYR A O 1
ATOM 707 N N . THR A 1 88 ? 12.680 -11.855 -18.394 1.00 91.19 88 THR A N 1
ATOM 708 C CA . THR A 1 88 ? 12.235 -13.113 -17.774 1.00 91.19 88 THR A CA 1
ATOM 709 C C . THR A 1 88 ? 12.549 -13.123 -16.283 1.00 91.19 88 THR A C 1
ATOM 711 O O . THR A 1 88 ? 13.710 -13.083 -15.880 1.00 91.19 88 THR A O 1
ATOM 714 N N . LEU A 1 89 ? 11.509 -13.218 -15.454 1.00 89.81 89 LEU A N 1
ATOM 715 C CA . LEU A 1 89 ? 11.626 -13.448 -14.017 1.00 89.81 89 LEU A CA 1
ATOM 716 C C . LEU A 1 89 ? 11.611 -14.954 -13.731 1.00 89.81 89 LEU A C 1
ATOM 718 O O . LEU A 1 89 ? 10.619 -15.616 -14.043 1.00 89.81 89 LEU A O 1
ATOM 722 N N . PRO A 1 90 ? 12.660 -15.509 -13.099 1.00 91.31 90 PRO A N 1
ATOM 723 C CA . PRO A 1 90 ? 12.644 -16.887 -12.627 1.00 91.31 90 PRO A CA 1
ATOM 724 C C . PRO A 1 90 ? 11.532 -17.138 -11.602 1.00 91.31 90 PRO A C 1
ATOM 726 O O . PRO A 1 90 ? 11.094 -16.227 -10.891 1.00 91.31 90 PRO A O 1
ATOM 729 N N . MET A 1 91 ? 11.129 -18.400 -11.470 1.00 92.62 91 MET A N 1
ATOM 730 C CA . MET A 1 91 ? 10.259 -18.856 -10.385 1.00 92.62 91 MET A CA 1
ATOM 731 C C . MET A 1 91 ? 10.902 -18.588 -9.013 1.00 92.62 91 MET A C 1
ATOM 733 O O . MET A 1 91 ? 12.124 -18.659 -8.876 1.00 92.62 91 MET A O 1
ATOM 737 N N . ASN A 1 92 ? 10.084 -18.311 -7.992 1.00 92.00 92 ASN A N 1
ATOM 738 C CA . ASN A 1 92 ? 10.513 -18.001 -6.622 1.00 92.00 92 ASN A CA 1
ATOM 739 C C . ASN A 1 92 ? 11.421 -16.765 -6.500 1.00 92.00 92 ASN A C 1
ATOM 741 O O . ASN A 1 92 ? 12.142 -16.612 -5.512 1.00 92.00 92 ASN A O 1
ATOM 745 N N . THR A 1 93 ? 11.377 -15.859 -7.476 1.00 91.38 93 THR A N 1
ATOM 746 C CA . THR A 1 93 ? 12.081 -14.580 -7.382 1.00 91.38 93 THR A CA 1
ATOM 747 C C . THR A 1 93 ? 11.421 -13.720 -6.310 1.00 91.38 93 THR A C 1
ATOM 749 O O . THR A 1 93 ? 10.207 -13.537 -6.332 1.00 91.38 93 THR A O 1
ATOM 752 N N . LEU A 1 94 ? 12.215 -13.182 -5.382 1.00 92.56 94 LEU A N 1
ATOM 753 C CA . LEU A 1 94 ? 11.757 -12.258 -4.343 1.00 92.56 94 LEU A CA 1
ATOM 754 C C . LEU A 1 94 ? 11.415 -10.894 -4.952 1.00 92.56 94 LEU A C 1
ATOM 756 O O . LEU A 1 94 ? 12.326 -10.129 -5.240 1.00 92.56 94 LEU A O 1
ATOM 760 N N . LEU A 1 95 ? 10.128 -10.595 -5.125 1.00 92.62 95 LEU A N 1
ATOM 761 C CA . LEU A 1 95 ? 9.627 -9.381 -5.782 1.00 92.62 95 LEU A CA 1
ATOM 762 C C . LEU A 1 95 ? 9.622 -8.166 -4.848 1.00 92.62 95 LEU A C 1
ATOM 764 O O . LEU A 1 95 ? 9.935 -7.049 -5.255 1.00 92.62 95 LEU A O 1
ATOM 768 N N . GLY A 1 96 ? 9.286 -8.394 -3.584 1.00 92.56 96 GLY A N 1
ATOM 769 C CA . GLY A 1 96 ? 9.144 -7.348 -2.583 1.00 92.56 96 GLY A CA 1
ATOM 770 C C . GLY A 1 96 ? 8.761 -7.922 -1.234 1.00 92.56 96 GLY A C 1
ATOM 771 O O . GLY A 1 96 ? 8.841 -9.132 -1.007 1.00 92.56 96 GLY A O 1
ATOM 772 N N . ARG A 1 97 ? 8.336 -7.039 -0.343 1.00 92.31 97 ARG A N 1
ATOM 773 C CA . ARG A 1 97 ? 7.876 -7.373 0.999 1.00 92.31 97 ARG A CA 1
ATOM 774 C C . ARG A 1 97 ? 6.544 -6.702 1.266 1.00 92.31 97 ARG A C 1
ATOM 776 O O . ARG A 1 97 ? 6.350 -5.561 0.857 1.00 92.31 97 ARG A O 1
ATOM 783 N N . VAL A 1 98 ? 5.656 -7.395 1.966 1.00 91.31 98 VAL A N 1
ATOM 784 C CA . VAL A 1 98 ? 4.439 -6.800 2.513 1.00 91.31 98 VAL A CA 1
ATOM 785 C C . VAL A 1 98 ? 4.618 -6.496 3.986 1.00 91.31 98 VAL A C 1
ATOM 787 O O . VAL A 1 98 ? 5.112 -7.334 4.738 1.00 91.31 98 VAL A O 1
ATOM 790 N N . THR A 1 99 ? 4.200 -5.307 4.393 1.00 87.00 99 THR A N 1
ATOM 791 C CA . THR A 1 99 ? 4.102 -4.907 5.791 1.00 87.00 99 THR A CA 1
ATOM 792 C C . THR A 1 99 ? 2.637 -4.749 6.165 1.00 87.00 99 THR A C 1
ATOM 794 O O . THR A 1 99 ? 1.838 -4.142 5.444 1.00 87.00 99 THR A O 1
ATOM 797 N N . HIS A 1 100 ? 2.266 -5.329 7.305 1.00 71.38 100 HIS A N 1
ATOM 798 C CA . HIS A 1 100 ? 0.960 -5.066 7.891 1.00 71.38 100 HIS A CA 1
ATOM 799 C C . HIS A 1 100 ? 0.958 -3.634 8.431 1.00 71.38 100 HIS A C 1
ATOM 801 O O . HIS A 1 100 ? 1.713 -3.330 9.356 1.00 71.38 100 HIS A O 1
ATOM 807 N N . ILE A 1 101 ? 0.128 -2.762 7.855 1.00 64.06 101 ILE A N 1
ATOM 808 C CA . ILE A 1 101 ? -0.105 -1.429 8.409 1.00 64.06 101 ILE A CA 1
ATOM 809 C C . ILE A 1 101 ? -1.123 -1.606 9.543 1.00 64.06 101 ILE A C 1
ATOM 811 O O . ILE A 1 101 ? -2.273 -1.946 9.258 1.00 64.06 101 ILE A O 1
ATOM 815 N N . PRO A 1 102 ? -0.751 -1.434 10.825 1.00 55.78 102 PRO A N 1
ATOM 816 C CA . PRO A 1 102 ? -1.754 -1.375 11.877 1.00 55.78 102 PRO A CA 1
ATOM 817 C C . PRO A 1 102 ? -2.693 -0.199 11.588 1.00 55.78 102 PRO A C 1
ATOM 819 O O . PRO A 1 102 ? -2.235 0.864 11.172 1.00 55.78 102 PRO A O 1
ATOM 822 N N . TYR A 1 103 ? -3.992 -0.388 11.831 1.00 50.53 103 TYR A N 1
ATOM 823 C CA . TYR A 1 103 ? -5.078 0.576 11.573 1.00 50.53 103 TYR A CA 1
ATOM 824 C C . TYR A 1 103 ? -4.868 1.986 12.177 1.00 50.53 103 TYR A C 1
ATOM 826 O O . TYR A 1 103 ? -5.643 2.894 11.893 1.00 50.53 103 TYR A O 1
ATOM 834 N N . GLU A 1 104 ? -3.818 2.187 12.974 1.00 47.78 104 GLU A N 1
ATOM 835 C CA . GLU A 1 104 ? -3.436 3.453 13.603 1.00 47.78 104 GLU A CA 1
ATOM 836 C C . GLU A 1 104 ? -2.397 4.265 12.800 1.00 47.78 104 GLU A C 1
ATOM 838 O O . GLU A 1 104 ? -2.153 5.427 13.116 1.00 47.78 104 GLU A O 1
ATOM 843 N N . MET A 1 105 ? -1.802 3.711 11.733 1.00 40.69 105 MET A N 1
ATOM 844 C CA . MET A 1 105 ? -0.948 4.479 10.819 1.00 40.69 105 MET A CA 1
ATOM 845 C C . MET A 1 105 ? -1.762 5.011 9.639 1.00 40.69 105 MET A C 1
ATOM 847 O O . MET A 1 105 ? -2.020 4.311 8.660 1.00 40.69 105 MET A O 1
ATOM 851 N N . HIS A 1 106 ? -2.105 6.295 9.692 1.00 39.62 106 HIS A N 1
ATOM 852 C CA . HIS A 1 106 ? -2.497 7.047 8.506 1.00 39.62 106 HIS A CA 1
ATOM 853 C C . HIS A 1 106 ? -1.295 7.119 7.550 1.00 39.62 106 HIS A C 1
ATOM 855 O O . HIS A 1 106 ? -0.394 7.938 7.725 1.00 39.62 106 HIS A O 1
ATOM 861 N N . SER A 1 107 ? -1.244 6.236 6.550 1.00 40.53 107 SER A N 1
ATOM 862 C CA . SER A 1 107 ? -0.233 6.305 5.498 1.00 40.53 107 SER A CA 1
ATOM 863 C C . SER A 1 107 ? -0.547 7.487 4.579 1.00 40.53 107 SER A C 1
ATOM 865 O O . SER A 1 107 ? -1.341 7.374 3.643 1.00 40.53 107 SER A O 1
ATOM 867 N N . CYS A 1 108 ? 0.073 8.635 4.826 1.00 37.84 108 CYS A N 1
ATOM 868 C CA . CYS A 1 108 ? 0.192 9.659 3.800 1.00 37.84 108 CYS A CA 1
ATOM 869 C C . CYS A 1 108 ? 1.188 9.131 2.762 1.00 37.84 108 CYS A C 1
ATOM 871 O O . CYS A 1 108 ? 2.396 9.192 2.982 1.00 37.84 108 CYS A O 1
ATOM 873 N N . LEU A 1 109 ? 0.697 8.576 1.649 1.00 37.66 109 LEU A N 1
ATOM 874 C CA . LEU A 1 109 ? 1.519 8.383 0.454 1.00 37.66 109 LEU A CA 1
ATOM 875 C C . LEU A 1 109 ? 1.871 9.781 -0.070 1.00 37.66 109 LEU A C 1
ATOM 877 O O . LEU A 1 109 ? 1.141 10.367 -0.867 1.00 37.66 109 LEU A O 1
ATOM 881 N N . LEU A 1 110 ? 2.946 10.361 0.459 1.00 37.16 110 LEU A N 1
ATOM 882 C CA . LEU A 1 110 ? 3.526 11.579 -0.081 1.00 37.16 110 LEU A CA 1
ATOM 883 C C . LEU A 1 110 ? 4.277 11.186 -1.351 1.00 37.16 110 LEU A C 1
ATOM 885 O O . LEU A 1 110 ? 5.309 10.521 -1.306 1.00 37.16 110 LEU A O 1
ATOM 889 N N . PHE A 1 111 ? 3.718 11.559 -2.499 1.00 33.97 111 PHE A N 1
ATOM 890 C CA . PHE A 1 111 ? 4.452 11.555 -3.755 1.00 33.97 111 PHE A CA 1
ATOM 891 C C . PHE A 1 111 ? 5.467 12.701 -3.693 1.00 33.97 111 PHE A C 1
ATOM 893 O O . PHE A 1 111 ? 5.144 13.836 -4.037 1.00 33.97 111 PHE A O 1
ATOM 900 N N . ASP A 1 112 ? 6.679 12.422 -3.216 1.00 36.03 112 ASP A N 1
ATOM 901 C CA . ASP A 1 112 ? 7.780 13.381 -3.296 1.00 36.03 112 ASP A CA 1
ATOM 902 C C . ASP A 1 112 ? 8.185 13.551 -4.766 1.00 36.03 112 ASP A C 1
ATOM 904 O O . ASP A 1 112 ? 8.901 12.741 -5.352 1.00 36.03 112 ASP A O 1
ATOM 908 N N . THR A 1 113 ? 7.709 14.629 -5.389 1.00 32.28 113 THR A N 1
ATOM 909 C CA . THR A 1 113 ? 8.068 15.026 -6.759 1.00 32.28 113 THR A CA 1
ATOM 910 C C . THR A 1 113 ? 9.383 15.804 -6.854 1.00 32.28 113 THR A C 1
ATOM 912 O O . THR A 1 113 ? 9.655 16.412 -7.887 1.00 32.28 113 THR A O 1
ATOM 915 N N . TYR A 1 114 ? 10.237 15.786 -5.829 1.00 35.84 114 TYR A N 1
ATOM 916 C CA . TYR A 1 114 ? 11.504 16.516 -5.863 1.00 35.84 114 TYR A CA 1
ATOM 917 C C . TYR A 1 114 ? 12.693 15.579 -6.066 1.00 35.84 114 TYR A C 1
ATOM 919 O O . TYR A 1 114 ? 13.220 14.961 -5.146 1.00 35.84 114 TYR A O 1
ATOM 927 N N . ARG A 1 115 ? 13.139 15.514 -7.326 1.00 40.72 115 ARG A N 1
ATOM 928 C CA . ARG A 1 115 ? 14.522 15.178 -7.657 1.00 40.72 115 ARG A CA 1
ATOM 929 C C . ARG A 1 115 ? 15.415 16.278 -7.098 1.00 40.72 115 ARG A C 1
ATOM 931 O O . ARG A 1 115 ? 15.419 17.363 -7.657 1.00 40.72 115 ARG A O 1
ATOM 938 N N . GLU A 1 116 ? 16.223 15.966 -6.097 1.00 35.75 116 GLU A N 1
ATOM 939 C CA . GLU A 1 116 ? 17.576 16.508 -6.021 1.00 35.75 116 GLU A CA 1
ATOM 940 C C . GLU A 1 116 ? 18.471 15.583 -5.195 1.00 35.75 116 GLU A C 1
ATOM 942 O O . GLU A 1 116 ? 18.142 15.102 -4.115 1.00 35.75 116 GLU A O 1
ATOM 947 N N . THR A 1 117 ? 19.590 15.250 -5.817 1.00 42.44 117 THR A N 1
ATOM 948 C CA . THR A 1 117 ? 20.608 14.302 -5.395 1.00 42.44 117 THR A CA 1
ATOM 949 C C . THR A 1 117 ? 21.371 14.810 -4.183 1.00 42.44 117 THR A C 1
ATOM 951 O O . THR A 1 117 ? 22.186 15.710 -4.345 1.00 42.44 117 THR A O 1
ATOM 954 N N . LEU A 1 118 ? 21.233 14.168 -3.025 1.00 33.72 118 LEU A N 1
ATOM 955 C CA . LEU A 1 118 ? 22.281 14.166 -2.005 1.00 33.72 118 LEU A CA 1
ATOM 956 C C . LEU A 1 118 ? 22.299 12.806 -1.301 1.00 33.72 118 LEU A C 1
ATOM 958 O O . LEU A 1 118 ? 21.354 12.404 -0.630 1.00 33.72 118 LEU A O 1
ATOM 962 N N . SER A 1 119 ? 23.401 12.084 -1.498 1.00 43.25 119 SER A N 1
ATOM 963 C CA . SER A 1 119 ? 23.783 10.924 -0.699 1.00 43.25 119 SER A CA 1
ATOM 964 C C . SER A 1 119 ? 23.798 11.292 0.780 1.00 43.25 119 SER A C 1
ATOM 966 O O . SER A 1 119 ? 24.363 12.339 1.084 1.00 43.25 119 SER A O 1
ATOM 968 N N . LEU A 1 120 ? 23.287 10.429 1.665 1.00 31.27 120 LEU A N 1
ATOM 969 C CA . LEU A 1 120 ? 23.821 10.161 3.009 1.00 31.27 120 LEU A CA 1
ATOM 970 C C . LEU A 1 120 ? 23.039 9.014 3.690 1.00 31.27 120 LEU A C 1
ATOM 972 O O . LEU A 1 120 ? 21.913 8.685 3.342 1.00 31.27 120 LEU A O 1
ATOM 976 N N . SER A 1 121 ? 23.740 8.373 4.616 1.00 32.25 121 SER A N 1
ATOM 977 C CA . SER A 1 121 ? 23.529 7.114 5.344 1.00 32.25 121 SER A CA 1
ATOM 978 C C . SER A 1 121 ? 22.190 6.894 6.084 1.00 32.25 121 SER A C 1
ATOM 980 O O . SER A 1 121 ? 21.511 7.855 6.437 1.00 32.25 121 SER A O 1
ATOM 982 N N . PRO A 1 122 ? 21.850 5.630 6.432 1.00 41.97 122 PRO A N 1
ATOM 983 C CA . PRO A 1 122 ? 20.561 5.268 7.014 1.00 41.97 122 PRO A CA 1
ATOM 984 C C . PRO A 1 122 ? 20.562 5.409 8.540 1.00 41.97 122 PRO A C 1
ATOM 986 O O . PRO A 1 122 ? 20.811 4.425 9.227 1.00 41.97 122 PRO A O 1
ATOM 989 N N . GLN A 1 123 ? 20.268 6.594 9.086 1.00 33.59 123 GLN A N 1
ATOM 990 C CA . GLN A 1 123 ? 19.871 6.737 10.496 1.00 33.59 123 GLN A CA 1
ATOM 991 C C . GLN A 1 123 ? 18.838 7.863 10.679 1.00 33.59 123 GLN A C 1
ATOM 993 O O . GLN A 1 123 ? 19.034 8.992 10.247 1.00 33.59 123 GLN A O 1
ATOM 998 N N . HIS A 1 124 ? 17.721 7.486 11.307 1.00 37.12 124 HIS A N 1
ATOM 999 C CA . HIS A 1 124 ? 16.620 8.282 11.855 1.00 37.12 124 HIS A CA 1
ATOM 1000 C C . HIS A 1 124 ? 16.787 9.809 11.924 1.00 37.12 124 HIS A C 1
ATOM 1002 O O . HIS A 1 124 ? 17.191 10.313 12.961 1.00 37.12 124 HIS A O 1
ATOM 1008 N N . HIS A 1 125 ? 16.307 10.551 10.923 1.00 32.53 125 HIS A N 1
ATOM 1009 C CA . HIS A 1 125 ? 15.889 11.946 11.116 1.00 32.53 125 HIS A CA 1
ATOM 1010 C C . HIS A 1 125 ? 14.740 12.306 10.162 1.00 32.53 125 HIS A C 1
ATOM 1012 O O . HIS A 1 125 ? 14.945 12.910 9.117 1.00 32.53 125 HIS A O 1
ATOM 1018 N N . ILE A 1 126 ? 13.502 11.967 10.540 1.00 38.09 126 ILE A N 1
ATOM 1019 C CA . ILE A 1 126 ? 12.316 12.670 10.024 1.00 38.09 126 ILE A CA 1
ATOM 1020 C C . ILE A 1 126 ? 12.141 13.920 10.892 1.00 38.09 126 ILE A C 1
ATOM 1022 O O . ILE A 1 126 ? 11.318 13.955 11.796 1.00 38.09 126 ILE A O 1
ATOM 1026 N N . PHE A 1 127 ? 12.978 14.923 10.661 1.00 35.44 127 PHE A N 1
ATOM 1027 C CA . PHE A 1 127 ? 12.725 16.301 11.079 1.00 35.44 127 PHE A CA 1
ATOM 1028 C C . PHE A 1 127 ? 13.322 17.203 10.005 1.00 35.44 127 PHE A C 1
ATOM 1030 O O . PHE A 1 127 ? 14.330 17.871 10.218 1.00 35.44 127 PHE A O 1
ATOM 1037 N N . ASN A 1 128 ? 12.712 17.194 8.818 1.00 35.53 128 ASN A N 1
ATOM 1038 C CA . ASN A 1 128 ? 12.953 18.274 7.876 1.00 35.53 128 ASN A CA 1
ATOM 1039 C C . ASN A 1 128 ? 12.292 19.529 8.446 1.00 35.53 128 ASN A C 1
ATOM 1041 O O . ASN A 1 128 ? 11.095 19.548 8.728 1.00 35.53 128 ASN A O 1
ATOM 1045 N N . THR A 1 129 ? 13.135 20.528 8.676 1.00 41.94 129 THR A N 1
ATOM 1046 C CA . THR A 1 129 ? 12.875 21.875 9.175 1.00 41.94 129 THR A CA 1
ATOM 1047 C C . THR A 1 129 ? 11.517 22.417 8.723 1.00 41.94 129 THR A C 1
ATOM 1049 O O . THR A 1 129 ? 11.369 22.916 7.611 1.00 41.94 129 THR A O 1
ATOM 1052 N N . ILE A 1 130 ? 10.515 22.337 9.599 1.00 46.72 130 ILE A N 1
ATOM 1053 C CA . ILE A 1 130 ? 9.265 23.081 9.440 1.00 46.72 130 ILE A CA 1
ATOM 1054 C C . ILE A 1 130 ? 9.583 24.509 9.875 1.00 46.72 130 ILE A C 1
ATOM 1056 O O . ILE A 1 130 ? 9.804 24.763 11.060 1.00 46.72 130 ILE A O 1
ATOM 1060 N N . GLU A 1 131 ? 9.646 25.445 8.930 1.00 43.25 131 GLU A N 1
ATOM 1061 C CA . GLU A 1 131 ? 9.711 26.866 9.264 1.00 43.25 131 GLU A CA 1
ATOM 1062 C C . GLU A 1 131 ? 8.465 27.248 10.075 1.00 43.25 131 GLU A C 1
ATOM 1064 O O . GLU A 1 131 ? 7.356 27.368 9.543 1.00 43.25 131 GLU A O 1
ATOM 1069 N N . LEU A 1 132 ? 8.643 27.430 11.388 1.00 45.84 132 LEU A N 1
ATOM 1070 C CA . LEU A 1 132 ? 7.617 27.981 12.265 1.00 45.84 132 LEU A CA 1
ATOM 1071 C C . LEU A 1 132 ? 7.316 29.417 11.821 1.00 45.84 132 LEU A C 1
ATOM 1073 O O . LEU A 1 132 ? 8.027 30.362 12.169 1.00 45.84 132 LEU A O 1
ATOM 1077 N N . LYS A 1 133 ? 6.219 29.605 11.084 1.00 51.72 133 LYS A N 1
ATOM 1078 C CA . LYS A 1 133 ? 5.609 30.930 10.949 1.00 51.72 133 LYS A CA 1
ATOM 1079 C C . LYS A 1 133 ? 5.152 31.376 12.335 1.00 51.72 133 LYS A C 1
ATOM 1081 O O . LYS A 1 133 ? 4.432 30.647 13.014 1.00 51.72 133 LYS A O 1
ATOM 1086 N N . GLN A 1 134 ? 5.602 32.558 12.751 1.00 50.59 134 GLN A N 1
ATOM 1087 C CA . GLN A 1 134 ? 5.287 33.144 14.052 1.00 50.59 134 GLN A CA 1
ATOM 1088 C C . GLN A 1 134 ? 3.770 33.129 14.286 1.00 50.59 134 GLN A C 1
ATOM 1090 O O . GLN A 1 134 ? 2.999 33.713 13.524 1.00 50.59 134 GLN A O 1
ATOM 1095 N N . THR A 1 135 ? 3.344 32.419 15.328 1.00 51.94 135 THR A N 1
ATOM 1096 C CA . THR A 1 135 ? 1.939 32.309 15.722 1.00 51.94 135 THR A CA 1
ATOM 1097 C C . THR A 1 135 ? 1.481 33.599 16.413 1.00 51.94 135 THR A C 1
ATOM 1099 O O . THR A 1 135 ? 2.219 34.116 17.256 1.00 51.94 135 THR A O 1
ATOM 1102 N N . PRO A 1 136 ? 0.260 34.098 16.157 1.00 61.72 136 PRO A N 1
ATOM 1103 C CA . PRO A 1 136 ? -0.374 35.114 16.990 1.00 61.72 136 PRO A CA 1
ATOM 1104 C C . PRO A 1 136 ? -0.436 34.643 18.452 1.00 61.72 136 PRO A C 1
ATOM 1106 O O . PRO A 1 136 ? -0.895 33.531 18.729 1.00 61.72 136 PRO A O 1
ATOM 1109 N N . SER A 1 137 ? 0.013 35.495 19.380 1.00 60.38 137 SER A N 1
ATOM 1110 C CA . SER A 1 137 ? 0.165 35.207 20.823 1.00 60.38 137 SER A CA 1
ATOM 1111 C C . SER A 1 137 ? -1.058 34.517 21.459 1.00 60.38 137 SER A C 1
ATOM 1113 O O . SER A 1 137 ? -0.926 33.598 22.267 1.00 60.38 137 SER A O 1
ATOM 1115 N N . GLU A 1 138 ? -2.268 34.882 21.032 1.00 64.31 138 GLU A N 1
ATOM 1116 C CA . GLU A 1 138 ? -3.524 34.353 21.582 1.00 64.31 138 GLU A CA 1
ATOM 1117 C C . GLU A 1 138 ? -3.790 32.883 21.211 1.00 64.31 138 GLU A C 1
ATOM 1119 O O . GLU A 1 138 ? -4.269 32.099 22.036 1.00 64.31 138 GLU A O 1
ATOM 1124 N N . THR A 1 139 ? -3.424 32.476 19.992 1.00 67.50 139 THR A N 1
ATOM 1125 C CA . THR A 1 139 ? -3.577 31.082 19.537 1.00 67.50 139 THR A CA 1
ATOM 1126 C C . THR A 1 139 ? -2.575 30.150 20.209 1.00 67.50 139 THR A C 1
ATOM 1128 O O . THR A 1 139 ? -2.948 29.038 20.578 1.00 67.50 139 THR A O 1
ATOM 1131 N N . SER A 1 140 ? -1.345 30.615 20.475 1.00 72.38 140 SER A N 1
ATOM 1132 C CA . SER A 1 140 ? -0.348 29.820 21.207 1.00 72.38 140 SER A CA 1
ATOM 1133 C C . SER A 1 140 ? -0.833 29.480 22.613 1.00 72.38 140 SER A C 1
ATOM 1135 O O . SER A 1 140 ? -0.770 28.322 23.005 1.00 72.38 140 SER A O 1
ATOM 1137 N N . ASN A 1 141 ? -1.410 30.444 23.337 1.00 76.06 141 ASN A N 1
ATOM 1138 C CA . ASN A 1 141 ? -1.936 30.206 24.685 1.00 76.06 141 ASN A CA 1
ATOM 1139 C C . ASN A 1 141 ? -3.079 29.179 24.700 1.00 76.06 141 ASN A C 1
ATOM 1141 O O . ASN A 1 141 ? -3.220 28.408 25.649 1.00 76.06 141 ASN A O 1
ATOM 1145 N N . THR A 1 142 ? -3.910 29.167 23.656 1.00 76.25 142 THR A N 1
ATOM 1146 C CA . THR A 1 142 ? -4.986 28.178 23.506 1.00 76.25 142 THR A CA 1
ATOM 1147 C C . THR A 1 142 ? -4.418 26.794 23.205 1.00 76.25 142 THR A C 1
ATOM 1149 O O . THR A 1 142 ? -4.822 25.821 23.835 1.00 76.25 142 THR A O 1
ATOM 1152 N N . ILE A 1 143 ? -3.439 26.709 22.302 1.00 79.69 143 ILE A N 1
ATOM 1153 C CA . ILE A 1 143 ? -2.728 25.464 21.992 1.00 79.69 143 ILE A CA 1
ATOM 1154 C C . ILE A 1 143 ? -2.043 24.919 23.252 1.00 79.69 143 ILE A C 1
ATOM 1156 O O . ILE A 1 143 ? -2.208 23.748 23.578 1.00 79.69 143 ILE A O 1
ATOM 1160 N N . ASP A 1 144 ? -1.356 25.769 24.015 1.00 81.56 144 ASP A N 1
ATOM 1161 C CA . ASP A 1 144 ? -0.697 25.371 25.258 1.00 81.56 144 ASP A CA 1
ATOM 1162 C C . ASP A 1 144 ? -1.715 24.814 26.270 1.00 81.56 144 ASP A C 1
ATOM 1164 O O . ASP A 1 144 ? -1.489 23.739 26.827 1.00 81.56 144 ASP A O 1
ATOM 1168 N N . LYS A 1 145 ? -2.887 25.455 26.428 1.00 82.25 145 LYS A N 1
ATOM 1169 C CA . LYS A 1 145 ? -4.003 24.940 27.251 1.00 82.25 145 LYS A CA 1
ATOM 1170 C C . LYS A 1 145 ? -4.481 23.557 26.805 1.00 82.25 145 LYS A C 1
ATOM 1172 O O . LYS A 1 145 ? -4.638 22.686 27.656 1.00 82.25 145 LYS A O 1
ATOM 1177 N N . LEU A 1 146 ? -4.674 23.336 25.504 1.00 79.50 146 LEU A N 1
ATOM 1178 C CA . LEU A 1 146 ? -5.131 22.048 24.964 1.00 79.50 146 LEU A CA 1
ATOM 1179 C C . LEU A 1 146 ? -4.143 20.908 25.239 1.00 79.50 146 LEU A C 1
ATOM 1181 O O . LEU A 1 146 ? -4.560 19.771 25.449 1.00 79.50 146 LEU A O 1
ATOM 1185 N N . ILE A 1 147 ? -2.845 21.209 25.269 1.00 85.81 147 ILE A N 1
ATOM 1186 C CA . ILE A 1 147 ? -1.804 20.189 25.420 1.00 85.81 147 ILE A CA 1
ATOM 1187 C C . ILE A 1 147 ? -1.423 19.965 26.895 1.00 85.81 147 ILE A C 1
ATOM 1189 O O . ILE A 1 147 ? -0.824 18.943 27.222 1.00 85.81 147 ILE A O 1
ATOM 1193 N N . THR A 1 148 ? -1.803 20.860 27.818 1.00 86.31 148 THR A N 1
ATOM 1194 C CA . THR A 1 148 ? -1.473 20.726 29.257 1.00 86.31 148 THR A CA 1
ATOM 1195 C C . THR A 1 148 ? -1.926 19.417 29.909 1.00 86.31 148 THR A C 1
ATOM 1197 O O . THR A 1 148 ? -1.368 19.016 30.927 1.00 86.31 148 THR A O 1
ATOM 1200 N N . HIS A 1 149 ? -2.914 18.731 29.334 1.00 82.88 149 HIS A N 1
ATOM 1201 C CA . HIS A 1 149 ? -3.458 17.487 29.876 1.00 82.88 149 HIS A CA 1
ATOM 1202 C C . HIS A 1 149 ? -2.684 16.226 29.455 1.00 82.88 149 HIS A C 1
ATOM 1204 O O . HIS A 1 149 ? -2.963 15.140 29.969 1.00 82.88 149 HIS A O 1
ATOM 1210 N N . ILE A 1 150 ? -1.711 16.346 28.545 1.00 82.69 150 ILE A N 1
ATOM 1211 C CA . ILE A 1 150 ? -0.921 15.217 28.045 1.00 82.69 150 ILE A CA 1
ATOM 1212 C C . ILE A 1 150 ? 0.304 15.008 28.938 1.00 82.69 150 ILE A C 1
ATOM 1214 O O . ILE A 1 150 ? 1.110 15.912 29.135 1.00 82.69 150 ILE A O 1
ATOM 1218 N N . LYS A 1 151 ? 0.445 13.792 29.483 1.00 84.94 151 LYS A N 1
ATOM 1219 C CA . LYS A 1 151 ? 1.544 13.424 30.396 1.00 84.94 151 LYS A CA 1
ATOM 1220 C C . LYS A 1 151 ? 2.839 13.059 29.665 1.00 84.94 151 LYS A C 1
ATOM 1222 O O . LYS A 1 151 ? 3.916 13.185 30.242 1.00 84.94 151 LYS A O 1
ATOM 1227 N N . ASN A 1 152 ? 2.737 12.572 28.428 1.00 88.88 152 ASN A N 1
ATOM 1228 C CA . ASN A 1 152 ? 3.886 12.180 27.622 1.00 88.88 152 ASN A CA 1
ATOM 1229 C C . ASN A 1 152 ? 4.447 13.393 26.862 1.00 88.88 152 ASN A C 1
ATOM 1231 O O . ASN A 1 152 ? 3.771 13.983 26.020 1.00 88.88 152 ASN A O 1
ATOM 1235 N N . VAL A 1 153 ? 5.704 13.739 27.144 1.00 80.38 153 VAL A N 1
ATOM 1236 C CA . VAL A 1 153 ? 6.393 14.907 26.570 1.00 80.38 153 VAL A CA 1
ATOM 1237 C C . VAL A 1 153 ? 6.557 14.787 25.051 1.00 80.38 153 VAL A C 1
ATOM 1239 O O . VAL A 1 153 ? 6.446 15.788 24.346 1.00 80.38 153 VAL A O 1
ATOM 1242 N N . GLN A 1 154 ? 6.780 13.575 24.530 1.00 74.94 154 GLN A N 1
ATOM 1243 C CA . GLN A 1 154 ? 6.952 13.364 23.089 1.00 74.94 154 GLN A CA 1
ATOM 1244 C C . GLN A 1 154 ? 5.638 13.565 22.330 1.00 74.94 154 GLN A C 1
ATOM 1246 O O . GLN A 1 154 ? 5.605 14.285 21.334 1.00 74.94 154 GLN A O 1
ATOM 1251 N N . GLU A 1 155 ? 4.543 13.005 22.840 1.00 76.12 155 GLU A N 1
ATOM 1252 C CA . GLU A 1 155 ? 3.201 13.195 22.273 1.00 76.12 155 GLU A CA 1
ATOM 1253 C C . GLU A 1 155 ? 2.765 14.660 22.359 1.00 76.12 155 GLU A C 1
ATOM 1255 O O . GLU A 1 155 ? 2.214 15.205 21.406 1.00 76.12 155 GLU A O 1
ATOM 1260 N N . GLN A 1 156 ? 3.072 15.331 23.472 1.00 82.75 156 GLN A N 1
ATOM 1261 C CA . GLN A 1 156 ? 2.818 16.760 23.650 1.00 82.75 156 GLN A CA 1
ATOM 1262 C C . GLN A 1 156 ? 3.546 17.601 22.592 1.00 82.75 156 GLN A C 1
ATOM 1264 O O . GLN A 1 156 ? 2.951 18.521 22.030 1.00 82.75 156 GLN A O 1
ATOM 1269 N N . GLN A 1 157 ? 4.804 17.286 22.280 1.00 77.50 157 GLN A N 1
ATOM 1270 C CA . GLN A 1 157 ? 5.557 17.984 21.234 1.00 77.50 157 GLN A CA 1
ATOM 1271 C C . GLN A 1 157 ? 5.017 17.687 19.831 1.00 77.50 157 GLN A C 1
ATOM 1273 O O . GLN A 1 157 ? 4.841 18.614 19.041 1.00 77.50 157 GLN A O 1
ATOM 1278 N N . GLN A 1 158 ? 4.697 16.427 19.529 1.00 77.00 158 GLN A N 1
ATOM 1279 C CA . GLN A 1 158 ? 4.110 16.041 18.242 1.00 77.00 158 GLN A CA 1
ATOM 1280 C C . GLN A 1 158 ? 2.754 16.716 18.016 1.00 77.00 158 GLN A C 1
ATOM 1282 O O . GLN A 1 158 ? 2.524 17.318 16.967 1.00 77.00 158 GLN A O 1
ATOM 1287 N N . LEU A 1 159 ? 1.880 16.696 19.023 1.00 81.69 159 LEU A N 1
ATOM 1288 C CA . LEU A 1 159 ? 0.581 17.350 18.946 1.00 81.69 159 LEU A CA 1
ATOM 1289 C C . LEU A 1 159 ? 0.725 18.868 18.807 1.00 81.69 159 LEU A C 1
ATOM 1291 O O . LEU A 1 159 ? -0.009 19.481 18.034 1.00 81.69 159 LEU A O 1
ATOM 1295 N N . ARG A 1 160 ? 1.697 19.481 19.495 1.00 83.25 160 ARG A N 1
ATOM 1296 C CA . ARG A 1 160 ? 1.988 20.914 19.349 1.00 83.25 160 ARG A CA 1
ATOM 1297 C C . ARG A 1 160 ? 2.308 21.280 17.905 1.00 83.25 160 ARG A C 1
ATOM 1299 O O . ARG A 1 160 ? 1.763 22.262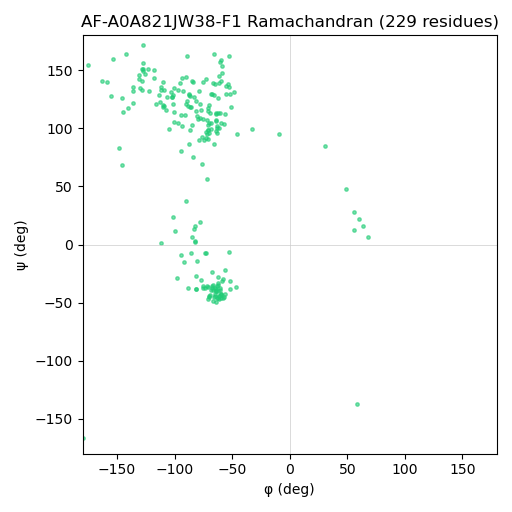 17.406 1.00 83.25 160 ARG A O 1
ATOM 1306 N N . LEU A 1 161 ? 3.147 20.487 17.240 1.00 80.56 161 LEU A N 1
ATOM 1307 C CA . LEU A 1 161 ? 3.514 20.710 15.840 1.00 80.56 161 LEU A CA 1
ATOM 1308 C C . LEU A 1 161 ? 2.291 20.624 14.921 1.00 80.56 161 LEU A C 1
ATOM 1310 O O . LEU A 1 161 ? 2.086 21.508 14.092 1.00 80.56 161 LEU A O 1
ATOM 1314 N N . ILE A 1 162 ? 1.434 19.620 15.121 1.00 81.06 162 ILE A N 1
ATOM 1315 C CA . ILE A 1 162 ? 0.203 19.438 14.336 1.00 81.06 162 ILE A CA 1
ATOM 1316 C C . ILE A 1 162 ? -0.762 20.614 14.545 1.00 81.06 162 ILE A C 1
ATOM 1318 O O . ILE A 1 162 ? -1.298 21.173 13.585 1.00 81.06 162 ILE A O 1
ATOM 1322 N N . LEU A 1 163 ? -0.971 21.031 15.796 1.00 81.25 163 LEU A N 1
ATOM 1323 C CA . LEU A 1 163 ? -1.863 22.145 16.125 1.00 81.25 163 LEU A CA 1
ATOM 1324 C C . LEU A 1 163 ? -1.349 23.477 15.560 1.00 81.25 163 LEU A C 1
ATOM 1326 O O . LEU A 1 163 ? -2.143 24.281 15.071 1.00 81.25 163 LEU A O 1
ATOM 1330 N N . GLN A 1 164 ? -0.031 23.697 15.565 1.00 79.06 164 GLN A N 1
ATOM 13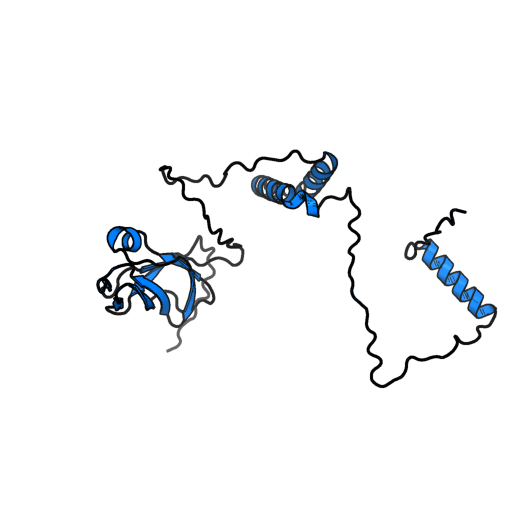31 C CA . GLN A 1 164 ? 0.590 24.863 14.931 1.00 79.06 164 GLN A CA 1
ATOM 1332 C C . GLN A 1 164 ? 0.475 24.818 13.401 1.00 79.06 164 GLN A C 1
ATOM 1334 O O . GLN A 1 164 ? 0.177 25.838 12.780 1.00 79.06 164 GLN A O 1
ATOM 1339 N N . GLN A 1 165 ? 0.634 23.645 12.783 1.00 78.88 165 GLN A N 1
ATOM 1340 C CA . GLN A 1 165 ? 0.457 23.467 11.339 1.00 78.88 165 GLN A CA 1
ATOM 1341 C C . GLN A 1 165 ? -0.974 23.810 10.890 1.00 78.88 165 GLN A C 1
ATOM 1343 O O . GLN A 1 165 ? -1.170 24.449 9.854 1.00 78.88 165 GLN A O 1
ATOM 1348 N N . HIS A 1 166 ? -1.977 23.441 11.691 1.00 74.25 166 HIS A N 1
ATOM 1349 C CA . HIS A 1 166 ? -3.396 23.662 11.400 1.00 74.25 166 HIS A CA 1
ATOM 1350 C C . HIS A 1 166 ? -4.014 24.855 12.151 1.00 74.25 166 HIS A C 1
ATOM 1352 O O . HIS A 1 166 ? -5.235 24.940 12.284 1.00 74.25 166 HIS A O 1
ATOM 1358 N N . MET A 1 167 ? -3.196 25.824 12.577 1.00 74.38 167 MET A N 1
ATOM 1359 C CA . MET A 1 167 ? -3.607 26.952 13.429 1.00 74.38 167 MET A CA 1
ATOM 1360 C C . MET A 1 167 ? -4.826 27.731 12.908 1.00 74.38 167 MET A C 1
ATOM 1362 O O . MET A 1 167 ? -5.622 28.220 13.699 1.00 74.38 167 MET A O 1
ATOM 1366 N N . LYS A 1 168 ? -5.021 27.810 11.583 1.00 72.38 168 LYS A N 1
ATOM 1367 C CA . LYS A 1 168 ? -6.177 28.488 10.963 1.00 72.38 168 LYS A CA 1
ATOM 1368 C C . LYS A 1 168 ? -7.533 27.924 11.403 1.00 72.38 168 LYS A C 1
ATOM 1370 O O . LYS A 1 168 ? -8.507 28.663 11.405 1.00 72.38 168 LYS A O 1
ATOM 1375 N N . ILE A 1 169 ? -7.602 26.633 11.733 1.00 71.19 169 ILE A N 1
ATOM 1376 C CA . ILE A 1 16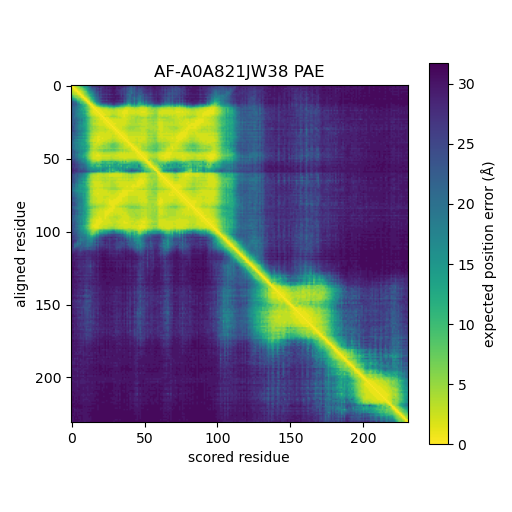9 ? -8.839 25.962 12.169 1.00 71.19 169 ILE A CA 1
ATOM 1377 C C . ILE A 1 169 ? -9.160 26.324 13.625 1.00 71.19 169 ILE A C 1
ATOM 1379 O O . ILE A 1 169 ? -10.321 26.407 14.012 1.00 71.19 169 ILE A O 1
ATOM 1383 N N . PHE A 1 170 ? -8.120 26.572 14.420 1.00 67.50 170 PHE A N 1
ATOM 1384 C CA . PHE A 1 170 ? -8.210 26.884 15.845 1.00 67.50 170 PHE A CA 1
ATOM 1385 C C . PHE A 1 170 ? -8.106 28.388 16.127 1.00 67.50 170 PHE A C 1
ATOM 1387 O O . PHE A 1 170 ? -7.936 28.799 17.275 1.00 67.50 170 PHE A O 1
ATOM 1394 N N . ASP A 1 171 ? -8.191 29.215 15.084 1.00 69.94 171 ASP A N 1
ATOM 1395 C CA . ASP A 1 171 ? -8.158 30.664 15.204 1.00 69.94 171 ASP A CA 1
ATOM 1396 C C . ASP A 1 171 ? -9.492 31.177 15.762 1.00 69.94 171 ASP A C 1
ATOM 1398 O O . ASP A 1 171 ? -10.436 31.481 15.034 1.00 69.94 171 ASP A O 1
ATOM 1402 N N . ILE A 1 172 ? -9.557 31.269 17.089 1.00 68.06 172 ILE A N 1
ATOM 1403 C CA . ILE A 1 172 ? -10.707 31.807 17.823 1.00 68.06 172 ILE A CA 1
ATOM 1404 C C . ILE A 1 172 ? -10.840 33.331 17.710 1.00 68.06 172 ILE A C 1
ATOM 1406 O O . ILE A 1 172 ? -11.845 33.876 18.163 1.00 68.06 172 ILE A O 1
ATOM 1410 N N . SER A 1 173 ? -9.862 34.031 17.113 1.00 67.44 173 SER A N 1
ATOM 1411 C CA . SER A 1 173 ? -9.961 35.483 16.899 1.00 67.44 173 SER A CA 1
ATOM 1412 C C . SER A 1 173 ? -11.052 35.833 15.883 1.00 67.44 173 SER A C 1
ATOM 1414 O O . SER A 1 173 ? -11.619 36.927 15.912 1.00 67.44 173 SER A O 1
ATOM 1416 N N . LYS A 1 174 ? -11.397 34.883 15.003 1.00 66.56 174 LYS A N 1
ATOM 1417 C CA . LYS A 1 174 ? -12.466 35.018 14.018 1.00 66.56 174 LYS A CA 1
ATOM 1418 C C . LYS A 1 174 ? -13.621 34.109 14.406 1.00 66.56 174 LYS A C 1
ATOM 1420 O O . LYS A 1 174 ? -13.487 32.890 14.461 1.00 66.56 174 LYS A O 1
ATOM 1425 N N . ILE A 1 175 ? -14.792 34.703 14.626 1.00 65.62 175 ILE A N 1
ATOM 1426 C CA . ILE A 1 175 ? -16.036 33.946 14.782 1.00 65.62 175 ILE A CA 1
ATOM 1427 C C . ILE A 1 175 ? -16.294 33.232 13.454 1.00 65.62 175 ILE A C 1
ATOM 1429 O O . ILE A 1 175 ? -16.736 33.842 12.481 1.00 65.62 175 ILE A O 1
ATOM 1433 N N . THR A 1 176 ? -15.998 31.936 13.401 1.00 58.53 176 THR A N 1
ATOM 1434 C CA . THR A 1 176 ? -16.337 31.107 12.247 1.00 58.53 176 THR A CA 1
ATOM 1435 C C . THR A 1 176 ? -17.829 30.821 12.330 1.00 58.53 176 THR A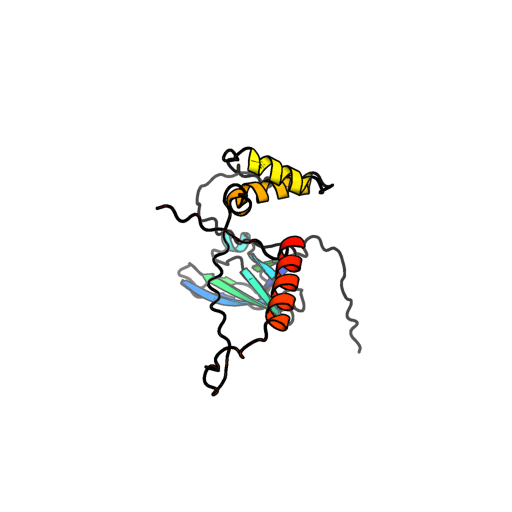 C 1
ATOM 1437 O O . THR A 1 176 ? -18.263 29.894 13.012 1.00 58.53 176 THR A O 1
ATOM 1440 N N . GLN A 1 177 ? -18.645 31.659 11.690 1.00 61.47 177 GLN A N 1
ATOM 1441 C CA . GLN A 1 177 ? -20.045 31.324 11.465 1.00 61.47 177 GLN A CA 1
ATOM 1442 C C . GLN A 1 177 ? -20.066 30.105 10.545 1.00 61.47 177 GLN A C 1
ATOM 1444 O O . GLN A 1 177 ? -19.725 30.202 9.366 1.00 61.47 177 GLN A O 1
ATOM 1449 N N . ALA A 1 178 ? -20.415 28.944 11.098 1.00 55.59 178 ALA A N 1
ATOM 1450 C CA . ALA A 1 178 ? -20.686 27.762 10.303 1.00 55.59 178 ALA A CA 1
ATOM 1451 C C . ALA A 1 178 ? -21.898 28.079 9.424 1.00 55.59 178 ALA A C 1
ATOM 1453 O O . ALA A 1 178 ? -23.043 28.007 9.865 1.00 55.59 178 ALA A O 1
ATOM 1454 N N . ASN A 1 179 ? -21.637 28.495 8.186 1.00 56.69 179 ASN A N 1
ATOM 1455 C CA . ASN A 1 179 ? -22.662 28.728 7.183 1.00 56.69 179 ASN A CA 1
ATOM 1456 C C . ASN A 1 179 ? -23.119 27.358 6.672 1.00 56.69 179 ASN A C 1
ATOM 1458 O O . ASN A 1 179 ? -22.800 26.931 5.565 1.00 56.69 179 ASN A O 1
ATOM 1462 N N . THR A 1 180 ? -23.812 26.608 7.527 1.00 57.41 180 THR A N 1
ATOM 1463 C CA . THR A 1 180 ? -24.480 25.383 7.113 1.00 57.41 180 THR A CA 1
ATOM 1464 C C . THR A 1 180 ? -25.678 25.814 6.286 1.00 57.41 180 THR A C 1
ATOM 1466 O O . THR A 1 180 ? -26.752 26.079 6.823 1.00 57.41 180 THR A O 1
ATOM 1469 N N . HIS A 1 181 ? -25.495 25.916 4.970 1.00 58.16 181 HIS A N 1
ATOM 1470 C CA . HIS A 1 181 ? -26.593 26.078 4.022 1.00 58.16 181 HIS A CA 1
ATOM 1471 C C . HIS A 1 181 ? -27.367 24.755 3.911 1.00 58.16 181 HIS A C 1
ATOM 1473 O O . HIS A 1 181 ? -27.465 24.143 2.854 1.00 58.16 181 HIS A O 1
ATOM 1479 N N . ILE A 1 182 ? -27.851 24.250 5.047 1.00 67.12 182 ILE A N 1
ATOM 1480 C CA . ILE A 1 182 ? -28.756 23.114 5.097 1.00 67.12 182 ILE A CA 1
ATOM 1481 C C . ILE A 1 182 ? -30.141 23.720 4.951 1.00 67.12 182 ILE A C 1
ATOM 1483 O O . ILE A 1 182 ? -30.713 24.261 5.897 1.00 67.12 182 ILE A O 1
ATOM 1487 N N . GLN A 1 183 ? -30.669 23.672 3.733 1.00 65.94 183 GLN A N 1
ATOM 1488 C CA . GLN A 1 183 ? -32.060 24.013 3.493 1.00 65.94 183 GLN A CA 1
ATOM 1489 C C . GLN A 1 183 ? -32.920 22.906 4.109 1.00 65.94 183 GLN A C 1
ATOM 1491 O O . GLN A 1 183 ? -33.116 21.844 3.517 1.00 65.94 183 GLN A O 1
ATOM 1496 N N . HIS A 1 184 ? -33.396 23.130 5.335 1.00 63.16 184 HIS A N 1
ATOM 1497 C CA . HIS A 1 184 ? -34.334 22.227 5.990 1.00 63.16 184 HIS A CA 1
ATOM 1498 C C . HIS A 1 184 ? -35.615 22.153 5.151 1.00 63.16 184 HIS A C 1
ATOM 1500 O O . HIS A 1 184 ? -36.448 23.057 5.181 1.00 63.16 184 HIS A O 1
ATOM 1506 N N . THR A 1 185 ? -35.751 21.083 4.369 1.00 68.50 185 THR A N 1
ATOM 1507 C CA . THR A 1 185 ? -36.944 20.818 3.564 1.00 68.50 185 THR A CA 1
ATOM 1508 C C . THR A 1 185 ? -37.852 19.911 4.381 1.00 68.50 185 THR A C 1
ATOM 1510 O O . THR A 1 185 ? -37.507 18.764 4.662 1.00 68.50 185 THR A O 1
ATOM 1513 N N . ILE A 1 186 ? -38.995 20.435 4.817 1.00 66.38 186 ILE A N 1
ATOM 1514 C CA . ILE A 1 186 ? -40.027 19.625 5.465 1.00 66.38 186 ILE A CA 1
ATOM 1515 C C . ILE A 1 186 ? -40.793 18.922 4.342 1.00 66.38 186 ILE A C 1
ATOM 1517 O O . ILE A 1 186 ? -41.529 19.569 3.602 1.00 66.38 186 ILE A O 1
ATOM 1521 N N . ASN A 1 187 ? -40.607 17.610 4.192 1.00 66.19 187 ASN A N 1
ATOM 1522 C CA . ASN A 1 187 ? -41.348 16.816 3.212 1.00 66.19 187 ASN A CA 1
ATOM 1523 C C . ASN A 1 187 ? -42.811 16.674 3.659 1.00 66.19 187 ASN A C 1
ATOM 1525 O O . ASN A 1 187 ? -43.126 15.827 4.490 1.00 66.19 187 ASN A O 1
ATOM 1529 N N . THR A 1 188 ? -43.709 17.490 3.107 1.00 63.38 188 THR A N 1
ATOM 1530 C CA . THR A 1 188 ? -45.156 17.435 3.391 1.00 63.38 188 THR A CA 1
ATOM 1531 C C . THR A 1 188 ? -45.905 16.402 2.534 1.00 63.38 188 THR A C 1
ATOM 1533 O O . THR A 1 188 ? -47.133 16.322 2.599 1.00 63.38 188 THR A O 1
ATOM 1536 N N . GLY A 1 189 ? -45.195 15.586 1.744 1.00 76.00 189 GLY A N 1
ATOM 1537 C CA . GLY A 1 189 ? -45.805 14.634 0.808 1.00 76.00 189 GLY A CA 1
ATOM 1538 C C . GLY A 1 189 ? -46.717 15.348 -0.197 1.00 76.00 189 GLY A C 1
ATOM 1539 O O . GLY A 1 189 ? -46.385 16.435 -0.662 1.00 76.00 189 GLY A O 1
ATOM 1540 N N . ASP A 1 190 ? -47.893 14.780 -0.468 1.00 79.31 190 ASP A N 1
ATOM 1541 C CA . ASP A 1 190 ? -48.897 15.360 -1.380 1.00 79.31 190 ASP A CA 1
ATOM 1542 C C . ASP A 1 190 ? -49.785 16.435 -0.720 1.00 79.31 190 ASP A C 1
ATOM 1544 O O . ASP A 1 190 ? -50.725 16.948 -1.332 1.00 79.31 190 ASP A O 1
ATOM 1548 N N . SER A 1 191 ? -49.529 16.772 0.549 1.00 72.50 191 SER A N 1
ATOM 1549 C CA . SER A 1 191 ? -50.328 17.759 1.275 1.00 72.50 191 SER A CA 1
ATOM 1550 C C . SER A 1 191 ? -49.804 19.179 1.058 1.00 72.50 191 SER A C 1
ATOM 1552 O O . SER A 1 191 ? -48.612 19.467 1.210 1.00 72.50 191 SER A O 1
ATOM 1554 N N . LEU A 1 192 ? -50.722 20.081 0.697 1.00 70.88 192 LEU A N 1
ATOM 1555 C CA . LEU A 1 192 ? -50.438 21.509 0.589 1.00 70.88 192 LEU A CA 1
ATOM 1556 C C . LEU A 1 192 ? -50.017 22.061 1.962 1.00 70.88 192 LEU A C 1
ATOM 1558 O O . LEU A 1 192 ? -50.576 21.637 2.980 1.00 70.88 192 LEU A O 1
ATOM 1562 N N . PRO A 1 193 ? -49.091 23.039 2.014 1.00 69.94 193 PRO A N 1
ATOM 1563 C CA . PRO A 1 193 ? -48.758 23.725 3.254 1.00 69.94 193 PRO A CA 1
ATOM 1564 C C . PRO A 1 193 ? -50.029 24.237 3.931 1.00 69.94 193 PRO A C 1
ATOM 1566 O O . PRO A 1 193 ? -50.863 24.890 3.298 1.00 69.94 193 PRO A O 1
ATOM 1569 N N . ILE A 1 194 ? -50.184 23.937 5.220 1.00 68.50 194 ILE A N 1
ATOM 1570 C CA . ILE A 1 194 ? -51.359 24.357 5.982 1.00 68.50 194 ILE A CA 1
ATOM 1571 C C . ILE A 1 194 ? -51.365 25.892 6.033 1.00 68.50 194 ILE A C 1
ATOM 1573 O O . ILE A 1 194 ? -50.588 26.509 6.755 1.00 68.50 194 ILE A O 1
ATOM 1577 N N . SER A 1 195 ? -52.259 26.514 5.262 1.00 66.50 195 SER A N 1
ATOM 1578 C CA . SER A 1 195 ? -52.480 27.968 5.231 1.00 66.50 195 SER A CA 1
ATOM 1579 C C . SER A 1 195 ? -53.549 28.390 6.250 1.00 66.50 195 SER A C 1
ATOM 1581 O O . SER A 1 195 ? -54.407 29.233 5.987 1.00 66.50 195 SER A O 1
ATOM 1583 N N . SER A 1 196 ? -53.567 27.757 7.425 1.00 73.19 196 SER A N 1
ATOM 1584 C CA . SER A 1 196 ? -54.475 28.177 8.487 1.00 73.19 196 SER A CA 1
ATOM 1585 C C . SER A 1 196 ? -53.898 29.407 9.177 1.00 73.19 196 SER A C 1
ATOM 1587 O O . SER A 1 196 ? -52.721 29.467 9.538 1.00 73.19 196 SER A O 1
ATOM 1589 N N . ARG A 1 197 ? -54.741 30.427 9.367 1.00 67.19 197 ARG A N 1
ATOM 1590 C CA . ARG A 1 197 ? -54.380 31.537 10.250 1.00 67.19 197 ARG A CA 1
ATOM 1591 C C . ARG A 1 197 ? -54.172 30.959 11.653 1.00 67.19 197 ARG A C 1
ATOM 1593 O O . ARG A 1 197 ? -54.979 30.117 12.058 1.00 67.19 197 ARG A O 1
ATOM 1600 N N . PRO A 1 198 ? -53.148 31.402 12.402 1.00 71.44 198 PRO A N 1
ATOM 1601 C CA . PRO A 1 198 ? -53.005 31.020 13.798 1.00 71.44 198 PRO A CA 1
ATOM 1602 C C . PRO A 1 198 ? -54.337 31.223 14.520 1.00 71.44 198 PRO A C 1
ATOM 1604 O O . PRO A 1 198 ? -54.963 32.277 14.362 1.00 71.44 198 PRO A O 1
ATOM 1607 N N . TYR A 1 199 ? -54.784 30.214 15.271 1.00 76.56 199 TYR A N 1
ATOM 1608 C CA . TYR A 1 199 ? -56.053 30.301 15.985 1.00 76.56 199 TYR A CA 1
ATOM 1609 C C . TYR A 1 199 ? -56.084 31.573 16.842 1.00 76.56 199 TYR A C 1
ATOM 1611 O O . TYR A 1 199 ? -55.089 31.873 17.517 1.00 76.56 199 TYR A O 1
ATOM 1619 N N . PRO A 1 200 ? -57.197 32.327 16.834 1.00 75.44 200 PRO A N 1
ATOM 1620 C CA . PRO A 1 200 ? -57.356 33.467 17.718 1.00 75.44 200 PRO A CA 1
ATOM 1621 C C . PRO A 1 200 ? -57.180 33.003 19.164 1.00 75.44 200 PRO A C 1
ATOM 1623 O O . PRO A 1 200 ? -57.987 32.238 19.683 1.00 75.44 200 PRO A O 1
ATOM 1626 N N . ARG A 1 201 ? -56.096 33.441 19.804 1.00 77.81 201 ARG A N 1
ATOM 1627 C CA . ARG A 1 201 ? -55.840 33.135 21.213 1.00 77.81 201 ARG A CA 1
ATOM 1628 C C . ARG A 1 201 ? -56.547 34.131 22.111 1.00 77.81 201 ARG A C 1
ATOM 1630 O O . ARG A 1 201 ? -56.528 35.334 21.817 1.00 77.81 201 ARG A O 1
ATOM 1637 N N . THR A 1 202 ? -57.100 33.630 23.211 1.00 85.06 202 THR A N 1
ATOM 1638 C CA . THR A 1 202 ? -57.653 34.459 24.286 1.00 85.06 202 THR A CA 1
ATOM 1639 C C . THR A 1 202 ? -56.543 35.261 24.970 1.00 85.06 202 THR A C 1
ATOM 1641 O O . THR A 1 202 ? -55.351 34.992 24.800 1.00 85.06 202 THR A O 1
ATOM 1644 N N . ILE A 1 203 ? -56.923 36.284 25.737 1.00 83.50 203 ILE A N 1
ATOM 1645 C CA . ILE A 1 203 ? -55.969 37.141 26.460 1.00 83.50 203 ILE A CA 1
ATOM 1646 C C . ILE A 1 203 ? -55.143 36.318 27.460 1.00 83.50 203 ILE A C 1
ATOM 1648 O O . ILE A 1 203 ? -53.943 36.543 27.587 1.00 83.50 203 ILE A O 1
ATOM 1652 N N . GLU A 1 204 ? -55.762 35.335 28.113 1.00 85.44 204 GLU A N 1
ATOM 1653 C CA . GLU A 1 204 ? -55.110 34.450 29.085 1.00 85.44 204 GLU A CA 1
ATOM 1654 C C . GLU A 1 204 ? -54.028 33.588 28.427 1.00 85.44 204 GLU A C 1
ATOM 1656 O O . GLU A 1 204 ? -52.871 33.643 28.832 1.00 85.44 204 GLU A O 1
ATOM 1661 N N . GLN A 1 205 ? -54.348 32.928 27.311 1.00 83.06 205 GLN A N 1
ATOM 1662 C CA . GLN A 1 205 ? -53.384 32.120 26.550 1.00 83.06 205 GLN A CA 1
ATOM 1663 C C . GLN A 1 205 ? -52.211 32.937 25.995 1.00 83.06 205 GLN A C 1
ATOM 1665 O O . GLN A 1 205 ? -51.127 32.405 25.747 1.00 83.06 205 GLN A O 1
ATOM 1670 N N . ARG A 1 206 ? -52.421 34.235 25.733 1.00 81.50 206 ARG A N 1
ATOM 1671 C CA . ARG A 1 206 ? -51.334 35.138 25.334 1.00 81.50 206 ARG A CA 1
ATOM 1672 C C . ARG A 1 206 ? -50.424 35.479 26.509 1.00 81.50 206 ARG A C 1
ATOM 1674 O O . ARG A 1 206 ? -49.222 35.565 26.290 1.00 81.50 206 ARG A O 1
ATOM 1681 N N . ARG A 1 207 ? -50.974 35.651 27.717 1.00 85.00 207 ARG A N 1
ATOM 1682 C CA . ARG A 1 207 ? -50.186 35.903 28.934 1.00 85.00 207 ARG A CA 1
ATOM 1683 C C . ARG A 1 207 ? -49.339 34.695 29.308 1.00 85.00 207 ARG A C 1
ATOM 1685 O O . ARG A 1 207 ? -48.136 34.845 29.437 1.00 85.00 207 ARG A O 1
ATOM 1692 N N . GLU A 1 208 ? -49.930 33.503 29.341 1.00 87.31 208 GLU A N 1
ATOM 1693 C CA . GLU A 1 208 ? -49.195 32.262 29.636 1.00 87.31 208 GLU A CA 1
ATOM 1694 C C . GLU A 1 208 ? -48.018 32.047 28.674 1.00 87.31 208 GLU A C 1
ATOM 1696 O O . GLU A 1 208 ? -46.912 31.703 29.084 1.00 87.31 208 GLU A O 1
ATOM 1701 N N . LEU A 1 209 ? -48.231 32.309 27.379 1.00 81.62 209 LEU A N 1
ATOM 1702 C CA . LEU A 1 209 ? -47.161 32.228 26.387 1.00 81.62 209 LEU A CA 1
ATOM 1703 C C . LEU A 1 209 ? -46.083 33.299 26.605 1.00 81.62 209 LEU A C 1
ATOM 1705 O O . LEU A 1 209 ? -44.903 33.010 26.419 1.00 81.62 209 LEU A O 1
ATOM 1709 N N . GLN A 1 210 ? -46.459 34.524 26.981 1.00 83.25 210 GLN A N 1
ATOM 1710 C CA . GLN A 1 210 ? -45.488 35.570 27.313 1.00 83.25 210 GLN A CA 1
ATOM 1711 C C . GLN A 1 210 ? -44.656 35.200 28.543 1.00 83.25 210 GLN A C 1
ATOM 1713 O O . GLN A 1 210 ? -43.442 35.400 28.521 1.00 83.25 210 GLN A O 1
ATOM 1718 N N . ASP A 1 211 ? -45.274 34.607 29.560 1.00 86.19 211 ASP A N 1
ATOM 1719 C CA . ASP A 1 211 ? -44.587 34.164 30.772 1.00 86.19 211 ASP A CA 1
ATOM 1720 C C . ASP A 1 211 ? -43.580 33.045 30.463 1.00 86.19 211 ASP A C 1
ATOM 1722 O O . ASP A 1 211 ? -42.431 33.098 30.912 1.00 86.19 211 ASP A O 1
ATOM 1726 N N . GLU A 1 212 ? -43.948 32.074 29.618 1.00 82.06 212 GLU A N 1
ATOM 1727 C CA . GLU A 1 212 ? -43.029 31.004 29.209 1.00 82.06 212 GLU A CA 1
ATOM 1728 C C . GLU A 1 212 ? -41.874 31.542 28.342 1.00 82.06 212 GLU A C 1
ATOM 1730 O O . GLU A 1 212 ? -40.724 31.133 28.511 1.00 82.06 212 GLU A O 1
ATOM 1735 N N . ILE A 1 213 ? -42.130 32.521 27.464 1.00 80.25 213 ILE A N 1
ATOM 1736 C CA . ILE A 1 213 ? -41.070 33.212 26.709 1.00 80.25 213 ILE A CA 1
ATOM 1737 C C . ILE A 1 213 ? -40.118 33.948 27.657 1.00 80.25 213 ILE A C 1
ATOM 1739 O O . ILE A 1 213 ? -38.900 33.827 27.515 1.00 80.25 213 ILE A O 1
ATOM 1743 N N . GLN A 1 214 ? -40.650 34.675 28.641 1.00 80.06 214 GLN A N 1
ATOM 1744 C CA . GLN A 1 214 ? -39.853 35.406 29.626 1.00 80.06 214 GLN A CA 1
ATOM 1745 C C . GLN A 1 214 ? -38.953 34.452 30.421 1.00 80.06 214 GLN A C 1
ATOM 1747 O O . GLN A 1 214 ? -37.762 34.714 30.608 1.00 80.06 214 GLN A O 1
ATOM 1752 N N . LYS A 1 215 ? -39.498 33.301 30.819 1.00 81.75 215 LYS A N 1
ATOM 1753 C CA . LYS A 1 215 ? -38.764 32.223 31.483 1.00 81.75 215 LYS A CA 1
ATOM 1754 C C . LYS A 1 215 ? -37.660 31.637 30.595 1.00 81.75 215 LYS A C 1
ATOM 1756 O O . LYS A 1 215 ? -36.556 31.400 31.084 1.00 81.75 215 LYS A O 1
ATOM 1761 N N . MET A 1 216 ? -37.895 31.452 29.294 1.00 72.69 216 MET A N 1
ATOM 1762 C CA . MET A 1 216 ? -36.868 30.982 28.347 1.00 72.69 216 MET A CA 1
ATOM 1763 C C . MET A 1 216 ? -35.735 31.997 28.126 1.00 72.69 216 MET A C 1
ATOM 1765 O O . MET A 1 216 ? -34.572 31.605 27.994 1.00 72.69 216 MET A O 1
ATOM 1769 N N . ILE A 1 217 ? -36.051 33.297 28.131 1.00 78.00 217 ILE A N 1
ATOM 1770 C CA . ILE A 1 217 ? -35.053 34.376 28.067 1.00 78.00 217 ILE A CA 1
ATOM 1771 C C . ILE A 1 217 ? -34.191 34.371 29.337 1.00 78.00 217 ILE A C 1
ATOM 1773 O O . ILE A 1 217 ? -32.965 34.432 29.257 1.00 78.00 217 ILE A O 1
ATOM 1777 N N . GLN A 1 218 ? -34.817 34.246 30.511 1.00 74.25 218 GLN A N 1
ATOM 1778 C CA . GLN A 1 218 ? -34.118 34.214 31.801 1.00 74.25 218 GLN A CA 1
ATOM 1779 C C . GLN A 1 218 ? -33.245 32.965 31.979 1.00 74.25 218 GLN A C 1
ATOM 1781 O O . GLN A 1 218 ? -32.167 33.047 32.559 1.00 74.25 218 GLN A O 1
ATOM 1786 N N . THR A 1 219 ? -33.677 31.817 31.454 1.00 70.81 219 THR A N 1
ATOM 1787 C CA . THR A 1 219 ? -32.939 30.543 31.534 1.00 70.81 219 THR A CA 1
ATOM 1788 C C . THR A 1 219 ? -31.857 30.389 30.454 1.00 70.81 219 THR A C 1
ATOM 1790 O O . THR A 1 219 ? -31.291 29.309 30.299 1.00 70.81 219 THR A O 1
ATOM 1793 N N . THR A 1 220 ? -31.484 31.465 29.748 1.00 57.19 220 THR A N 1
ATOM 1794 C CA . THR A 1 220 ? -30.377 31.547 28.762 1.00 57.19 220 THR A CA 1
ATOM 1795 C C . THR A 1 220 ? -30.545 30.757 27.455 1.00 57.19 220 THR A C 1
ATOM 1797 O O . THR A 1 220 ? -29.622 30.748 26.640 1.00 57.19 220 THR A O 1
ATOM 1800 N N . HIS A 1 221 ? -31.702 30.140 27.198 1.00 52.66 221 HIS A N 1
ATOM 1801 C CA . HIS A 1 221 ? -31.929 29.343 25.981 1.00 52.66 221 HIS A CA 1
ATOM 1802 C C . HIS A 1 221 ? -32.266 30.203 24.746 1.00 52.66 221 HIS A C 1
ATOM 1804 O O . HIS A 1 221 ? -32.176 29.720 23.619 1.00 52.66 221 HIS A O 1
ATOM 1810 N N . VAL A 1 222 ? -32.608 31.486 24.933 1.00 51.69 222 VAL A N 1
ATOM 1811 C CA . VAL A 1 222 ? -32.917 32.433 23.848 1.00 51.69 222 VAL A CA 1
ATOM 1812 C C . VAL A 1 222 ? -32.240 33.781 24.118 1.00 51.69 222 VAL A C 1
ATOM 1814 O O . VAL A 1 222 ? -32.498 34.419 25.135 1.00 51.69 222 VAL A O 1
ATOM 1817 N N . LYS A 1 223 ? -31.386 34.242 23.192 1.00 56.12 223 LYS A N 1
ATOM 1818 C CA . LYS A 1 223 ? -30.812 35.601 23.190 1.00 56.12 223 LYS A CA 1
ATOM 1819 C C . LYS A 1 223 ? -31.565 36.466 22.182 1.00 56.12 223 LYS A C 1
ATOM 1821 O O . LYS A 1 223 ? -31.583 36.147 20.996 1.00 56.12 223 LYS A O 1
ATOM 1826 N N . ILE A 1 224 ? -32.168 37.563 22.638 1.00 56.44 224 ILE A N 1
ATOM 1827 C CA . ILE A 1 224 ? -32.809 38.542 21.751 1.00 56.44 224 ILE A CA 1
ATOM 1828 C C . ILE A 1 224 ? -31.720 39.466 21.198 1.00 56.44 224 ILE A C 1
ATOM 1830 O O . ILE A 1 224 ? -31.095 40.210 21.951 1.00 56.44 224 ILE A O 1
ATOM 1834 N N . PHE A 1 225 ? -31.493 39.430 19.886 1.00 50.69 225 PHE A N 1
ATOM 1835 C CA . PHE A 1 225 ? -30.666 40.422 19.203 1.00 50.69 225 PHE A CA 1
ATOM 1836 C C . PHE A 1 225 ? -31.538 41.626 18.854 1.00 50.69 225 PHE A C 1
ATOM 1838 O O . PHE A 1 225 ? -32.318 41.588 17.905 1.00 50.69 225 PHE A O 1
ATOM 1845 N N . THR A 1 226 ? -31.424 42.705 19.622 1.00 46.22 226 THR A N 1
ATOM 1846 C CA . THR A 1 226 ? -31.964 44.003 19.211 1.00 46.22 226 THR A CA 1
ATOM 1847 C C . THR A 1 226 ? -31.115 44.521 18.054 1.00 46.22 226 THR A C 1
ATOM 1849 O O . THR A 1 226 ? -29.987 44.968 18.269 1.00 46.22 226 THR A O 1
ATOM 1852 N N . GLN A 1 227 ? -31.629 44.447 16.825 1.00 40.66 227 GLN A N 1
ATOM 1853 C CA . GLN A 1 227 ? -31.074 45.232 15.727 1.00 40.66 227 GLN A CA 1
ATOM 1854 C C . GLN A 1 227 ? -31.258 46.708 16.090 1.00 40.66 227 GLN A C 1
ATOM 1856 O O . GLN A 1 227 ? -32.386 47.183 16.212 1.00 40.66 227 GLN A O 1
ATOM 1861 N N . LYS A 1 228 ? -30.150 47.422 16.319 1.00 39.44 228 LYS A N 1
ATOM 1862 C CA . LYS A 1 228 ? -30.159 48.884 16.300 1.00 39.44 228 LYS A CA 1
ATOM 1863 C C . LYS A 1 228 ? -30.597 49.299 14.899 1.00 39.44 228 LYS A C 1
ATOM 1865 O O . LYS A 1 228 ? -29.902 49.022 13.928 1.00 39.44 228 LYS A O 1
ATOM 1870 N N . SER A 1 229 ? -31.772 49.904 14.805 1.00 37.28 229 SER A N 1
ATOM 1871 C CA . SER A 1 229 ? -32.169 50.681 13.642 1.00 37.28 229 SER A CA 1
ATOM 1872 C C . SER A 1 229 ? -31.365 51.978 13.673 1.00 37.28 229 SER A C 1
ATOM 1874 O O . SER A 1 229 ? -31.722 52.899 14.409 1.00 37.28 229 SER A O 1
ATOM 1876 N N . ASP A 1 230 ? -30.260 52.015 12.935 1.00 41.28 230 ASP A N 1
ATOM 1877 C CA . ASP A 1 230 ? -29.591 53.269 12.604 1.00 41.28 230 ASP A CA 1
ATOM 1878 C C . ASP A 1 230 ? -30.477 54.002 11.583 1.00 41.28 230 ASP A C 1
ATOM 1880 O O . ASP A 1 230 ? -30.610 53.571 10.435 1.00 41.28 230 ASP A O 1
ATOM 1884 N N . TYR A 1 231 ? -31.130 55.068 12.045 1.00 39.97 231 TYR A N 1
ATOM 1885 C CA . TYR A 1 231 ? -31.668 56.154 11.226 1.00 39.97 231 TYR A CA 1
ATOM 1886 C C . TYR A 1 231 ? -30.930 57.434 11.601 1.00 39.97 231 TYR A C 1
ATOM 1888 O O . TYR A 1 231 ? -30.733 57.649 12.821 1.00 39.97 231 TYR A O 1
#